Protein AF-A0A9D7XHZ6-F1 (afdb_monomer_lite)

Radius of gyration: 28.16 Å; chains: 1; bounding box: 73×34×78 Å

Secondary structure (DSSP, 8-state):
-TTTSEEEEEEEEETTTS--TT----EEEEEE-TTS-EEEEEE--HHHHHHHHHGGGGGGTTSS-----TT---HHHHHHHHHHTTTT-TTHHHHHHHHHHHTT--EEEEE-TTS-EEEEETT--HHHHHHHH-HHHHHTEEEEEETTEEE-TTPPP-TT-BEEEEE-TT----GGGGGT---HHHHHHHHHHHHHHHHHHHHHHHHHHHHHHHHHTT--TTSHHHHHHHHHHHHHTT-SSHHHHHHHHHH---------

Foldseek 3Di:
DCVVFPWDPPQWDACQVPPDPQRQGWTWTWTQDPVRDIDIDTGDDPVSVCCVVVTPLVVPVVVPPDPDDDDPPQVVVVVVVVLVVVVPDPVVPVVSVLVVVVRPFDWAWEAEPVGDIDIDGFQAFLLLVLVSVHLQSSQFFDWKDWPNHTDHRLDGDHHYIHMDTDGDNPGGDDPVVCVRGDRPSSNVSNVVRVVVVLLVQQLVQLVVVVVVVCVVVVHDCPDPVVVVVVVVVCVVVVHPDSSSNSSVSSPDDDPDDPDD

Sequence (260 aa):
MHGLFKPVPGKFKDYISLPKENGYQSIHTTVLMGSGDLFEVQIRTEEMHVHAEAGIASHWTYKDGRIANRSEINQATFLRRMVELHQDAQDSRDLVANLRGELTFNRIQVFTPKGDLRSLVENSTPVDFAYAIHTQVGHRCVGAKVNGRIVPLKHTLLNGDRVEILTRPDHKPSRDWLGFVKSAGAKSRIQAFIREEERAHAITQGKERLEREARTMGVRLDDAESHVKLEARLVELKLANWEAAYAALGFRPHHGPQAH

InterPro domains:
  IPR004095 TGS [PF02824] (108-167)
  IPR004095 TGS [PS51880] (106-167)
  IPR007685 RelA/SpoT [PF04607] (2-65)
  IPR007685 RelA/SpoT [SM00954] (1-66)
  IPR007685 RelA/SpoT [cd05399] (1-54)
  IPR012675 Beta-grasp domain superfamily [G3DSA:3.10.20.30] (102-176)
  IPR012676 TGS-like [SSF81271] (103-167)
  IPR033655 RelA/SpoT, TGS domain [cd01668] (110-167)
  IPR043519 Nucleotidyltransferase superfamily [G3DSA:3.30.460.10] (1-46)
  IPR043519 Nucleotidyltransferase superfamily [SSF81301] (1-84)
  IPR045600 RelA/SpoT, AH and RIS domain [PF19296] (193-251)

pLDDT: mean 76.67, std 19.46, range [30.88, 97.5]

Organism: NCBI:txid2954439

Structure (mmCIF, N/CA/C/O backbone):
data_AF-A0A9D7XHZ6-F1
#
_entry.id   AF-A0A9D7XHZ6-F1
#
loop_
_atom_site.group_PDB
_atom_site.id
_atom_site.type_symbol
_atom_site.label_atom_id
_atom_site.label_alt_id
_atom_site.label_comp_id
_atom_site.label_asym_id
_atom_site.label_entity_id
_atom_site.label_seq_id
_atom_site.pdbx_PDB_ins_code
_atom_site.Cartn_x
_atom_site.Cartn_y
_atom_site.Cartn_z
_atom_site.occupancy
_atom_site.B_iso_or_equiv
_atom_site.auth_seq_id
_atom_site.auth_comp_id
_atom_site.auth_asym_id
_atom_site.auth_atom_id
_atom_site.pdbx_PDB_model_num
ATOM 1 N N . MET A 1 1 ? 36.708 4.538 -28.088 1.00 78.81 1 MET A N 1
ATOM 2 C CA . MET A 1 1 ? 35.266 4.796 -28.299 1.00 78.81 1 MET A CA 1
ATOM 3 C C . MET A 1 1 ? 35.035 6.108 -29.056 1.00 78.81 1 MET A C 1
ATOM 5 O O . MET A 1 1 ? 34.622 6.027 -30.201 1.00 78.81 1 MET A O 1
ATOM 9 N N . HIS A 1 2 ? 35.396 7.287 -28.529 1.00 85.00 2 HIS A N 1
ATOM 10 C CA . HIS A 1 2 ? 35.265 8.564 -29.276 1.00 85.00 2 HIS A CA 1
ATOM 11 C C . HIS A 1 2 ? 36.160 8.701 -30.519 1.00 85.00 2 HIS A C 1
ATOM 13 O O . HIS A 1 2 ? 35.913 9.561 -31.351 1.00 85.00 2 HIS A O 1
ATOM 19 N N . GLY A 1 3 ? 37.168 7.836 -30.675 1.00 83.25 3 GLY A N 1
ATOM 20 C CA . GLY A 1 3 ? 37.905 7.688 -31.938 1.00 83.25 3 GLY A CA 1
ATOM 21 C C . GLY A 1 3 ? 37.189 6.837 -33.000 1.00 83.25 3 GLY A C 1
ATOM 22 O O . GLY A 1 3 ? 37.598 6.857 -34.150 1.00 83.25 3 GLY A O 1
ATOM 23 N N . LEU A 1 4 ? 36.141 6.088 -32.626 1.00 82.31 4 LEU A N 1
ATOM 24 C CA . LEU A 1 4 ? 35.350 5.234 -33.528 1.00 82.31 4 LEU A CA 1
ATOM 25 C C . LEU A 1 4 ? 33.986 5.853 -33.868 1.00 82.31 4 LEU A C 1
ATOM 27 O O . LEU A 1 4 ? 33.482 5.657 -34.967 1.00 82.31 4 LEU A O 1
ATOM 31 N N . PHE A 1 5 ? 33.394 6.604 -32.935 1.00 84.25 5 PHE A N 1
ATOM 32 C CA . PHE A 1 5 ? 32.084 7.235 -33.098 1.00 84.25 5 PHE A CA 1
ATOM 33 C C . PHE A 1 5 ? 32.125 8.694 -32.654 1.00 84.25 5 PHE A C 1
ATOM 35 O O . PHE A 1 5 ? 32.758 9.022 -31.647 1.00 84.25 5 PHE A O 1
ATOM 42 N N . LYS A 1 6 ? 31.420 9.569 -33.383 1.00 85.06 6 LYS A N 1
ATOM 43 C CA . LYS A 1 6 ? 31.394 11.007 -33.096 1.00 85.06 6 LYS A CA 1
ATOM 44 C C . LYS A 1 6 ? 30.567 11.268 -31.825 1.00 85.06 6 LYS A C 1
ATOM 46 O O . LYS A 1 6 ? 29.373 10.958 -31.823 1.00 85.06 6 LYS A O 1
ATOM 51 N N . PRO A 1 7 ? 31.153 11.830 -30.752 1.00 87.94 7 PRO A N 1
ATOM 52 C CA . PRO A 1 7 ? 30.402 12.155 -29.547 1.00 87.94 7 PRO A CA 1
ATOM 53 C C . PRO A 1 7 ? 29.445 13.321 -29.783 1.00 87.94 7 PRO A C 1
ATOM 55 O O . PRO A 1 7 ? 29.747 14.254 -30.530 1.00 87.94 7 PRO A O 1
ATOM 58 N N . VAL A 1 8 ? 28.297 13.280 -29.109 1.00 87.44 8 VAL A N 1
ATOM 59 C CA . VAL A 1 8 ? 27.339 14.388 -29.101 1.00 87.44 8 VAL A CA 1
ATOM 60 C C . VAL A 1 8 ? 27.771 15.421 -28.048 1.00 87.44 8 VAL A C 1
ATOM 62 O O . VAL A 1 8 ? 27.874 15.070 -26.866 1.00 87.44 8 VAL A O 1
ATOM 65 N N . PRO A 1 9 ? 28.014 16.692 -28.428 1.00 83.56 9 PRO A N 1
ATOM 66 C CA . PRO A 1 9 ? 28.390 17.740 -27.480 1.00 83.56 9 PRO A CA 1
ATOM 67 C C . PRO A 1 9 ? 27.371 17.888 -26.340 1.00 83.56 9 PRO A C 1
ATOM 69 O O . PRO A 1 9 ? 26.163 17.823 -26.559 1.00 83.56 9 PRO A O 1
ATOM 72 N N . GLY A 1 10 ? 27.852 18.067 -25.107 1.00 81.62 10 GLY A N 1
ATOM 73 C CA . GLY A 1 10 ? 27.001 18.238 -23.919 1.00 81.62 10 GLY A CA 1
ATOM 74 C C . GLY A 1 10 ? 26.311 16.963 -23.406 1.00 81.62 10 GLY A C 1
ATOM 75 O O . GLY A 1 10 ? 25.590 17.017 -22.411 1.00 81.62 10 GLY A O 1
ATOM 76 N N . LYS A 1 11 ? 26.534 15.805 -24.043 1.00 86.31 11 LYS A N 1
ATOM 77 C CA . LYS A 1 11 ? 25.997 14.496 -23.622 1.00 86.31 11 LYS A CA 1
ATOM 78 C C . LYS A 1 11 ? 27.069 13.563 -23.049 1.00 86.31 11 LYS A C 1
ATOM 80 O O . LYS A 1 11 ? 26.901 12.347 -23.047 1.00 86.31 11 LYS A O 1
ATOM 85 N N . PHE A 1 12 ? 28.171 14.132 -22.569 1.00 91.19 12 PHE A N 1
ATOM 86 C CA . PHE A 1 12 ? 29.188 13.430 -21.793 1.00 91.19 12 PHE A CA 1
ATOM 87 C C . PHE A 1 12 ? 28.986 13.745 -20.311 1.00 91.19 12 PHE A C 1
ATOM 89 O O . PHE A 1 12 ? 28.887 14.916 -19.944 1.00 91.19 12 PHE A O 1
ATOM 96 N N . LYS A 1 13 ? 28.905 12.715 -19.469 1.00 90.75 13 LYS A N 1
ATOM 97 C CA . LYS A 1 13 ? 28.781 12.865 -18.018 1.00 90.75 13 LYS A CA 1
ATOM 98 C C . LYS A 1 13 ? 29.758 11.931 -17.331 1.00 90.75 13 LYS A C 1
ATOM 100 O O . LYS A 1 13 ? 29.708 10.719 -17.528 1.00 90.75 13 LYS A O 1
ATOM 105 N N . ASP A 1 14 ? 30.617 12.510 -16.510 1.00 90.75 14 ASP A N 1
ATOM 106 C CA . ASP A 1 14 ? 31.565 11.768 -15.697 1.00 90.75 14 ASP A CA 1
ATOM 107 C C . ASP A 1 14 ? 31.033 11.637 -14.267 1.00 90.75 14 ASP A C 1
ATOM 109 O O . ASP A 1 14 ? 31.258 12.505 -13.422 1.00 90.75 14 ASP A O 1
ATOM 113 N N . TYR A 1 15 ? 30.313 10.545 -14.000 1.00 85.69 15 TYR A N 1
ATOM 114 C CA . TYR A 1 15 ? 29.883 10.219 -12.641 1.00 85.69 15 TYR A CA 1
ATOM 115 C C . TYR A 1 15 ? 30.957 9.477 -11.835 1.00 85.69 15 TYR A C 1
ATOM 117 O O . TYR A 1 15 ? 30.695 9.102 -10.698 1.00 85.69 15 TYR A O 1
ATOM 125 N N . ILE A 1 16 ? 32.152 9.234 -12.387 1.00 82.69 16 ILE A N 1
ATOM 126 C CA . ILE A 1 16 ? 33.280 8.715 -11.602 1.00 82.69 16 ILE A CA 1
ATOM 127 C C . ILE A 1 16 ? 33.881 9.865 -10.792 1.00 82.69 16 ILE A C 1
ATOM 129 O O . ILE A 1 16 ? 34.031 9.731 -9.578 1.00 82.69 16 ILE A O 1
ATOM 133 N N . SER A 1 17 ? 34.147 10.999 -11.449 1.00 79.56 17 SER A N 1
ATOM 134 C CA . SER A 1 17 ? 34.684 12.210 -10.813 1.00 79.56 17 SER A CA 1
ATOM 135 C C . SER A 1 17 ? 33.637 12.971 -9.992 1.00 79.56 17 SER A C 1
ATOM 137 O O . SER A 1 17 ? 33.969 13.57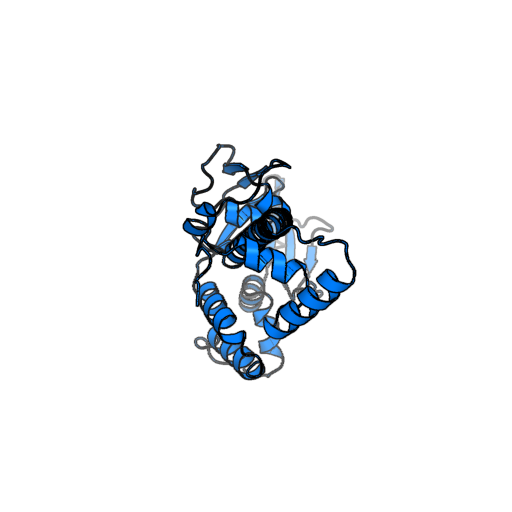9 -8.978 1.00 79.56 17 SER A O 1
ATOM 139 N N . LEU A 1 18 ? 32.367 12.931 -10.415 1.00 80.25 18 LEU A N 1
ATOM 140 C CA . LEU A 1 18 ? 31.240 13.566 -9.723 1.00 80.25 18 LEU A CA 1
ATOM 141 C C . LEU A 1 18 ? 30.106 12.550 -9.493 1.00 80.25 18 LEU A C 1
ATOM 143 O O . LEU A 1 18 ? 29.130 12.535 -10.253 1.00 80.25 18 LEU A O 1
ATOM 147 N N . PRO A 1 19 ? 30.220 11.682 -8.469 1.00 77.38 19 PRO A N 1
ATOM 148 C CA . PRO A 1 19 ? 29.206 10.675 -8.170 1.00 77.38 19 PRO A CA 1
ATOM 149 C C . PRO A 1 19 ? 27.843 11.295 -7.854 1.00 77.38 19 PRO A C 1
ATOM 151 O O . PRO A 1 19 ? 27.746 12.413 -7.344 1.00 77.38 19 PRO A O 1
ATOM 154 N N . LYS A 1 20 ? 26.767 10.552 -8.124 1.00 73.25 20 LYS A N 1
ATOM 155 C CA . LYS A 1 20 ? 25.416 10.956 -7.694 1.00 73.25 20 LYS A CA 1
ATOM 156 C C . LYS A 1 20 ? 25.254 10.786 -6.180 1.00 73.25 20 LYS A C 1
ATOM 158 O O . LYS A 1 20 ? 25.979 10.014 -5.561 1.00 73.25 20 LYS A O 1
ATOM 163 N N . GLU A 1 21 ? 24.237 11.426 -5.599 1.00 58.44 21 GLU A N 1
ATOM 164 C CA . GLU A 1 21 ? 23.938 11.360 -4.154 1.00 58.44 21 GLU A CA 1
ATOM 165 C C . GLU A 1 21 ? 23.779 9.929 -3.613 1.00 58.44 21 GLU A C 1
ATOM 167 O O . GLU A 1 21 ? 24.080 9.659 -2.456 1.00 58.44 21 GLU A O 1
ATOM 172 N N . ASN A 1 22 ? 23.351 8.987 -4.456 1.00 56.31 22 ASN A N 1
ATOM 173 C CA . ASN A 1 22 ? 23.211 7.573 -4.109 1.00 56.31 22 ASN A CA 1
ATOM 174 C C . ASN A 1 22 ? 24.504 6.747 -4.279 1.00 56.31 22 ASN A C 1
ATOM 176 O O . ASN A 1 22 ? 24.434 5.522 -4.246 1.00 56.31 22 ASN A O 1
ATOM 180 N N . GLY A 1 23 ? 25.652 7.389 -4.520 1.00 66.88 23 GLY A N 1
ATOM 181 C CA . GLY A 1 23 ? 26.945 6.731 -4.732 1.00 66.88 23 GLY A CA 1
ATOM 182 C C . GLY A 1 23 ? 27.159 6.165 -6.139 1.00 66.88 23 GLY A C 1
ATOM 183 O O . GLY A 1 23 ? 28.184 5.547 -6.400 1.00 66.88 23 GLY A O 1
ATOM 184 N N . TYR A 1 24 ? 26.226 6.372 -7.075 1.00 77.56 24 TYR A N 1
ATOM 185 C CA . TYR A 1 24 ? 26.351 5.840 -8.434 1.00 77.56 24 TYR A CA 1
ATOM 186 C C . TYR A 1 24 ? 27.550 6.434 -9.187 1.00 77.56 24 TYR A C 1
ATOM 188 O O . TYR A 1 24 ? 27.647 7.658 -9.328 1.00 77.56 24 TYR A O 1
ATOM 196 N N . GLN A 1 25 ? 28.383 5.550 -9.753 1.00 84.81 25 GLN A N 1
ATOM 197 C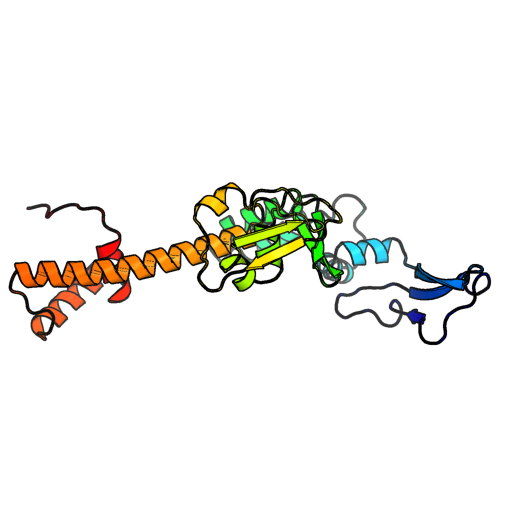 CA . GLN A 1 25 ? 29.569 5.890 -10.542 1.00 84.81 25 GLN A CA 1
ATOM 198 C C . GLN A 1 25 ? 29.567 5.185 -11.906 1.00 84.81 25 GLN A C 1
ATOM 200 O O . GLN A 1 25 ? 29.409 3.968 -11.998 1.00 84.81 25 GLN A O 1
ATOM 205 N N . SER A 1 26 ? 29.732 5.960 -12.980 1.00 92.12 26 SER A N 1
ATOM 206 C CA . SER A 1 26 ? 29.915 5.492 -14.363 1.00 92.12 26 SER A CA 1
ATOM 207 C C . SER A 1 26 ? 30.229 6.682 -15.279 1.00 92.12 26 SER A C 1
ATOM 209 O O . SER A 1 26 ? 29.777 7.797 -15.026 1.00 92.12 26 SER A O 1
ATOM 211 N N . ILE A 1 27 ? 30.951 6.465 -16.376 1.00 94.69 27 ILE A N 1
ATOM 212 C CA . ILE A 1 27 ? 31.032 7.437 -17.472 1.00 94.69 27 ILE A CA 1
ATOM 213 C C . ILE A 1 27 ? 29.893 7.179 -18.446 1.00 94.69 27 ILE A C 1
ATOM 215 O O . ILE A 1 27 ? 29.762 6.078 -18.975 1.00 94.69 27 ILE A O 1
ATOM 219 N N . HIS A 1 28 ? 29.086 8.203 -18.703 1.00 93.25 28 HIS A N 1
ATOM 220 C CA . HIS A 1 28 ? 28.008 8.168 -19.686 1.00 93.25 28 HIS A CA 1
ATOM 221 C C . HIS A 1 28 ? 28.386 9.027 -20.878 1.00 93.25 28 HIS A C 1
ATOM 223 O O . HIS A 1 28 ? 28.815 10.173 -20.726 1.00 93.25 28 HIS A O 1
ATOM 229 N N . THR A 1 29 ? 28.200 8.503 -22.081 1.00 91.19 29 THR A N 1
ATOM 230 C CA . THR A 1 29 ? 28.430 9.279 -23.294 1.00 91.19 29 THR A CA 1
ATOM 231 C C . THR A 1 29 ? 27.516 8.840 -24.423 1.00 91.19 29 THR A C 1
ATOM 233 O O . THR A 1 29 ? 27.401 7.658 -24.735 1.00 91.19 29 THR A O 1
ATOM 236 N N . THR A 1 30 ? 26.863 9.813 -25.052 1.00 90.25 30 THR A N 1
ATOM 237 C CA . THR A 1 30 ? 26.069 9.579 -26.259 1.00 90.25 30 THR A CA 1
ATOM 238 C C . THR A 1 30 ? 26.919 9.803 -27.503 1.00 90.25 30 THR A C 1
ATOM 240 O O . THR A 1 30 ? 27.595 10.830 -27.625 1.00 90.25 30 THR A O 1
ATOM 243 N N . VAL A 1 31 ? 26.853 8.865 -28.443 1.00 89.44 31 VAL A N 1
ATOM 244 C CA . VAL A 1 31 ? 27.537 8.939 -29.735 1.00 89.44 31 VAL A CA 1
ATOM 245 C C . VAL A 1 31 ? 26.564 8.789 -30.894 1.00 89.44 31 VAL A C 1
ATOM 247 O O . VAL A 1 31 ? 25.520 8.152 -30.763 1.00 89.44 31 VAL A O 1
ATOM 250 N N . LEU A 1 32 ? 26.921 9.390 -32.027 1.00 84.00 32 LEU A N 1
ATOM 251 C CA . LEU A 1 32 ? 26.217 9.227 -33.292 1.00 84.00 32 LEU A CA 1
ATOM 252 C C . LEU A 1 32 ? 26.786 8.012 -34.032 1.00 84.00 32 LEU A C 1
ATOM 254 O O . LEU A 1 32 ? 27.989 7.952 -34.309 1.00 84.00 32 LEU A O 1
ATOM 258 N N . MET A 1 33 ? 25.923 7.050 -34.341 1.00 78.06 33 MET A N 1
ATOM 259 C CA . MET A 1 33 ? 26.273 5.875 -35.131 1.00 78.06 33 MET A CA 1
ATOM 260 C C . MET A 1 33 ? 26.307 6.230 -36.626 1.00 78.06 33 MET A C 1
ATOM 262 O O . MET A 1 33 ? 25.687 7.200 -37.056 1.00 78.06 33 MET A O 1
ATOM 266 N N . GLY A 1 34 ? 27.011 5.440 -37.443 1.00 76.19 34 GLY A N 1
ATOM 267 C CA . GLY A 1 34 ? 27.091 5.667 -38.896 1.00 76.19 34 GLY A CA 1
ATOM 268 C C . GLY A 1 34 ? 25.733 5.652 -39.619 1.00 76.19 34 GLY A C 1
ATOM 269 O O . GLY A 1 34 ? 25.622 6.232 -40.692 1.00 76.19 34 GLY A O 1
ATOM 270 N N . SER A 1 35 ? 24.702 5.045 -39.016 1.00 77.00 35 SER A N 1
ATOM 271 C CA . SER A 1 35 ? 23.309 5.048 -39.491 1.00 77.00 35 SER A CA 1
ATOM 272 C C . SER A 1 35 ? 22.550 6.353 -39.212 1.00 77.00 35 SER A C 1
ATOM 274 O O . SER A 1 35 ? 21.447 6.527 -39.718 1.00 77.00 35 SER A O 1
ATOM 276 N N . GLY A 1 36 ? 23.115 7.269 -38.417 1.00 75.31 36 GLY A N 1
ATOM 277 C CA . GLY A 1 36 ? 22.442 8.484 -37.946 1.00 75.31 36 GLY A CA 1
ATOM 278 C C . GLY A 1 36 ? 21.706 8.324 -36.610 1.00 75.31 36 GLY A C 1
ATOM 279 O O . GLY A 1 36 ? 21.237 9.319 -36.059 1.00 75.31 36 GLY A O 1
ATOM 280 N N . ASP A 1 37 ? 21.650 7.113 -36.051 1.00 79.75 37 ASP A N 1
ATOM 281 C CA . ASP A 1 37 ? 21.024 6.858 -34.751 1.00 79.75 37 ASP A CA 1
ATOM 282 C C . ASP A 1 37 ? 21.922 7.281 -33.580 1.00 79.75 37 ASP A C 1
ATOM 284 O O . ASP A 1 37 ? 23.155 7.243 -33.652 1.00 79.75 37 ASP A O 1
ATOM 288 N N . LEU A 1 38 ? 21.294 7.658 -32.465 1.00 82.44 38 LEU A N 1
ATOM 289 C CA . LEU A 1 38 ? 21.979 7.994 -31.219 1.00 82.44 38 LEU A CA 1
ATOM 290 C C . LEU A 1 38 ? 22.085 6.765 -30.316 1.00 82.44 38 LEU A C 1
ATOM 292 O O . LEU A 1 38 ? 21.082 6.123 -30.012 1.00 82.44 38 LEU A O 1
ATOM 296 N N . PHE A 1 39 ? 23.294 6.483 -29.834 1.00 85.19 39 PHE A N 1
ATOM 297 C CA . PHE A 1 39 ? 23.568 5.373 -28.924 1.00 85.19 39 PHE A CA 1
ATOM 298 C C . PHE A 1 39 ? 24.236 5.879 -27.647 1.00 85.19 39 PHE A C 1
ATOM 300 O O . PHE A 1 39 ? 25.231 6.606 -27.698 1.00 85.19 39 PHE A O 1
ATOM 307 N N . GLU A 1 40 ? 23.685 5.515 -26.491 1.00 88.62 40 GLU A N 1
ATOM 308 C CA . GLU A 1 40 ? 24.273 5.839 -25.192 1.00 88.62 40 GLU A CA 1
ATOM 309 C C . GLU A 1 40 ? 25.159 4.689 -24.714 1.00 88.62 40 GLU A C 1
ATOM 311 O O . GLU A 1 40 ? 24.719 3.548 -24.598 1.00 88.62 40 GLU A O 1
ATOM 316 N N . VAL A 1 41 ? 26.414 5.011 -24.411 1.00 86.50 41 VAL A N 1
ATOM 317 C CA . VAL A 1 41 ? 27.390 4.076 -23.858 1.00 86.50 41 VAL A CA 1
ATOM 318 C C . VAL A 1 41 ? 27.647 4.432 -22.405 1.00 86.50 41 VAL A C 1
ATOM 320 O O . VAL A 1 41 ? 27.942 5.585 -22.078 1.00 86.50 41 VAL A O 1
ATOM 323 N N . GLN A 1 42 ? 27.586 3.418 -21.547 1.00 92.25 42 GLN A N 1
ATOM 324 C CA . GLN A 1 42 ? 27.927 3.522 -20.135 1.00 92.25 42 GLN A CA 1
ATOM 325 C C . GLN A 1 42 ? 29.161 2.669 -19.858 1.00 92.25 42 GLN A C 1
ATOM 327 O O . GLN A 1 42 ? 29.176 1.472 -20.140 1.00 92.25 42 GLN A O 1
ATOM 332 N N . ILE A 1 43 ? 30.207 3.295 -19.327 1.00 90.62 43 ILE A N 1
ATOM 333 C CA . ILE A 1 43 ? 31.484 2.655 -19.011 1.00 90.62 43 ILE A CA 1
ATOM 334 C C . ILE A 1 43 ? 31.656 2.696 -17.499 1.00 90.62 43 ILE A C 1
ATOM 336 O O . ILE A 1 43 ? 31.472 3.737 -16.866 1.00 90.62 43 ILE A O 1
ATOM 340 N N . ARG A 1 44 ? 31.967 1.552 -16.903 1.00 89.38 44 ARG A N 1
ATOM 341 C CA . ARG A 1 44 ? 32.175 1.405 -15.462 1.00 89.38 44 ARG A CA 1
ATOM 342 C C . ARG A 1 44 ? 33.009 0.161 -15.193 1.00 89.38 44 ARG A C 1
ATOM 344 O O . ARG A 1 44 ? 33.050 -0.736 -16.032 1.00 89.38 44 ARG A O 1
ATOM 351 N N . THR A 1 45 ? 33.682 0.131 -14.049 1.00 86.50 45 THR A N 1
ATOM 352 C CA . THR A 1 45 ? 34.352 -1.084 -13.577 1.00 86.50 45 THR A CA 1
ATOM 353 C C . THR A 1 45 ? 33.318 -2.091 -13.079 1.00 86.50 45 THR A C 1
ATOM 355 O O . THR A 1 45 ? 32.171 -1.734 -12.798 1.00 86.50 45 THR A O 1
ATOM 358 N N . GLU A 1 46 ? 33.734 -3.345 -12.926 1.00 76.19 46 GLU A N 1
ATOM 359 C CA . GLU A 1 46 ? 32.898 -4.385 -12.321 1.00 76.19 46 GLU A CA 1
ATOM 360 C C . GLU A 1 46 ? 32.457 -3.995 -10.899 1.00 76.19 46 GLU A C 1
ATOM 362 O O . GLU A 1 46 ? 31.302 -4.153 -10.524 1.00 76.19 46 GLU A O 1
ATOM 367 N N . GLU A 1 47 ? 33.350 -3.378 -10.124 1.00 71.00 47 GLU A N 1
ATOM 368 C CA . GLU A 1 47 ? 33.046 -2.876 -8.780 1.00 71.00 47 GLU A CA 1
ATOM 369 C C . GLU A 1 47 ? 31.967 -1.780 -8.797 1.00 71.00 47 GLU A C 1
ATOM 371 O O . GLU A 1 47 ? 31.005 -1.834 -8.032 1.00 71.00 47 GLU A O 1
ATOM 376 N N . MET A 1 48 ? 32.081 -0.812 -9.712 1.00 79.12 48 MET A N 1
ATOM 377 C CA . MET A 1 48 ? 31.070 0.233 -9.902 1.00 79.12 48 MET A CA 1
ATOM 378 C C . MET A 1 48 ? 29.733 -0.348 -10.370 1.00 79.12 48 MET A C 1
ATOM 380 O O . MET A 1 48 ? 28.673 0.171 -10.020 1.00 79.12 48 MET A O 1
ATOM 384 N N . HIS A 1 49 ? 29.765 -1.418 -11.168 1.00 73.31 49 HIS A N 1
ATOM 385 C CA . HIS A 1 49 ? 28.568 -2.135 -11.585 1.00 73.31 49 HIS A CA 1
ATOM 386 C C . HIS A 1 49 ? 27.870 -2.778 -10.385 1.00 73.31 49 HIS A C 1
ATOM 388 O O . HIS A 1 49 ? 26.695 -2.489 -10.163 1.00 73.31 49 HIS A O 1
ATOM 394 N N . VAL A 1 50 ? 28.609 -3.517 -9.555 1.00 62.00 50 VAL A N 1
ATOM 395 C CA . VAL A 1 50 ? 28.092 -4.115 -8.315 1.00 62.00 50 VAL A CA 1
ATOM 396 C C . VAL A 1 50 ? 27.534 -3.044 -7.379 1.00 62.00 50 VAL A C 1
ATOM 398 O O . VAL A 1 50 ? 26.438 -3.204 -6.855 1.00 62.00 50 VAL A O 1
ATOM 401 N N . HIS A 1 51 ? 28.230 -1.919 -7.201 1.00 62.38 51 HIS A N 1
ATOM 402 C CA . HIS A 1 51 ? 27.751 -0.808 -6.374 1.00 62.38 51 HIS A CA 1
ATOM 403 C C . HIS A 1 51 ? 26.445 -0.205 -6.914 1.00 62.38 51 HIS A C 1
ATOM 405 O O . HIS A 1 51 ? 25.510 0.059 -6.157 1.00 62.38 51 HIS A O 1
ATOM 411 N N . ALA A 1 52 ? 26.369 -0.002 -8.231 1.00 65.06 52 ALA A N 1
ATOM 412 C CA . ALA A 1 52 ? 25.189 0.537 -8.892 1.00 65.06 52 ALA A CA 1
ATOM 413 C C . ALA A 1 52 ? 23.977 -0.406 -8.816 1.00 65.06 52 ALA A C 1
ATOM 415 O O . ALA A 1 52 ? 22.846 0.079 -8.796 1.00 65.06 52 ALA A O 1
ATOM 416 N N . GLU A 1 53 ? 24.200 -1.722 -8.776 1.00 57.97 53 GLU A N 1
ATOM 417 C CA . GLU A 1 53 ? 23.141 -2.727 -8.628 1.00 57.97 53 GLU A CA 1
ATOM 418 C C . GLU A 1 53 ? 22.747 -2.978 -7.165 1.00 57.97 53 GLU A C 1
ATOM 420 O O . GLU A 1 53 ? 21.569 -3.183 -6.873 1.00 57.97 53 GLU A O 1
ATOM 425 N N . ALA A 1 54 ? 23.708 -2.920 -6.237 1.00 50.75 54 ALA A N 1
ATOM 426 C CA . ALA A 1 54 ? 23.508 -3.221 -4.819 1.00 50.75 54 ALA A CA 1
ATOM 427 C C . ALA A 1 54 ? 22.945 -2.046 -3.993 1.00 50.75 54 ALA A C 1
ATOM 429 O O . ALA A 1 54 ? 22.410 -2.265 -2.902 1.00 50.75 54 ALA A O 1
ATOM 430 N N . GLY A 1 55 ? 23.042 -0.803 -4.478 1.00 56.03 55 GLY A N 1
ATOM 431 C CA . GLY A 1 55 ? 22.523 0.379 -3.777 1.00 56.03 55 GLY A CA 1
ATOM 432 C C . GLY A 1 55 ? 23.154 0.598 -2.389 1.00 56.03 55 GLY A C 1
ATOM 433 O O . GLY A 1 55 ? 24.323 0.306 -2.183 1.00 56.03 55 GLY A O 1
ATOM 434 N N . ILE A 1 56 ? 22.371 1.093 -1.417 1.00 39.94 56 ILE A N 1
ATOM 435 C CA . ILE A 1 56 ? 22.789 1.559 -0.065 1.00 39.94 56 ILE A CA 1
ATOM 436 C C . ILE A 1 56 ? 23.684 0.561 0.717 1.00 39.94 56 ILE A C 1
ATOM 438 O O . ILE A 1 56 ? 24.421 0.965 1.619 1.00 39.94 56 ILE A O 1
ATOM 442 N N . ALA A 1 57 ? 23.673 -0.731 0.368 1.00 40.81 57 ALA A N 1
ATOM 443 C CA . ALA A 1 57 ? 24.480 -1.775 1.006 1.00 40.81 57 ALA A CA 1
ATOM 444 C C . ALA A 1 57 ? 26.003 -1.617 0.808 1.00 40.81 57 ALA A C 1
ATOM 446 O O . ALA A 1 57 ? 26.784 -2.091 1.632 1.00 40.81 57 ALA A O 1
ATOM 447 N N . SER A 1 58 ? 26.443 -0.933 -0.247 1.00 41.06 58 SER A N 1
ATOM 448 C CA . SER A 1 58 ? 27.862 -0.707 -0.557 1.00 41.06 58 SER A CA 1
ATOM 449 C C . SER A 1 58 ? 28.492 0.459 0.222 1.00 41.06 58 SER A C 1
ATOM 451 O O . SER A 1 58 ? 29.714 0.557 0.317 1.00 41.06 58 SER A O 1
ATOM 453 N N . HIS A 1 59 ? 27.677 1.333 0.825 1.00 39.03 59 HIS A N 1
ATOM 454 C CA . HIS A 1 59 ? 28.145 2.533 1.530 1.00 39.03 59 HIS A CA 1
ATOM 455 C C . HIS A 1 59 ? 28.903 2.221 2.839 1.00 39.03 59 HIS A C 1
ATOM 457 O O . HIS A 1 59 ? 29.606 3.076 3.373 1.00 39.03 59 HIS A O 1
ATOM 463 N N . TRP A 1 60 ? 28.800 0.991 3.354 1.00 40.34 60 TRP A N 1
ATOM 464 C CA . TRP A 1 60 ? 29.395 0.597 4.638 1.00 40.34 60 TRP A CA 1
ATOM 465 C C . TRP A 1 60 ? 30.693 -0.203 4.508 1.00 40.34 60 TRP A C 1
ATOM 467 O O . TRP A 1 60 ? 31.479 -0.238 5.450 1.00 40.34 60 TRP A O 1
ATOM 477 N N . THR A 1 61 ? 30.973 -0.794 3.344 1.00 42.44 61 THR A N 1
ATOM 478 C CA . THR A 1 61 ? 32.173 -1.625 3.144 1.00 42.44 61 THR A CA 1
ATOM 479 C C . THR A 1 61 ? 33.457 -0.792 3.074 1.00 42.44 61 THR A C 1
ATOM 481 O O . THR A 1 61 ? 34.533 -1.290 3.393 1.00 42.44 61 THR A O 1
ATOM 484 N N . TYR A 1 62 ? 33.356 0.493 2.715 1.00 35.62 62 TYR A N 1
ATOM 485 C CA . TYR A 1 62 ? 34.527 1.348 2.499 1.00 35.62 62 TYR A CA 1
ATOM 486 C C . TYR A 1 62 ? 35.090 1.991 3.781 1.00 35.62 62 TYR A C 1
ATOM 488 O O . TYR A 1 62 ? 36.238 2.427 3.786 1.00 35.62 62 TYR A O 1
ATOM 496 N N . LYS A 1 63 ? 34.330 2.031 4.888 1.00 39.41 63 LYS A N 1
ATOM 497 C CA . LYS A 1 63 ? 34.807 2.635 6.151 1.00 39.41 63 LYS A CA 1
ATOM 498 C C . LYS A 1 63 ? 35.715 1.729 6.993 1.00 39.41 63 LYS A C 1
ATOM 500 O O . LYS A 1 63 ? 36.429 2.260 7.833 1.00 39.41 63 LYS A O 1
ATOM 505 N N . ASP A 1 64 ? 35.756 0.420 6.729 1.00 35.62 64 ASP A N 1
ATOM 506 C CA . ASP A 1 64 ? 36.480 -0.545 7.579 1.00 35.62 64 ASP A CA 1
ATOM 507 C C . ASP A 1 64 ? 37.707 -1.210 6.920 1.00 35.62 64 ASP A C 1
ATOM 509 O O . ASP A 1 64 ? 38.290 -2.134 7.487 1.00 35.62 64 ASP A O 1
ATOM 513 N N . GLY A 1 65 ? 38.155 -0.740 5.748 1.00 36.00 65 GLY A N 1
ATOM 514 C CA . GLY A 1 65 ? 39.505 -1.019 5.222 1.00 36.00 65 GLY A CA 1
ATOM 515 C C . GLY A 1 65 ? 39.884 -2.495 5.009 1.00 36.00 65 GLY A C 1
ATOM 516 O O . GLY A 1 65 ? 41.065 -2.806 4.864 1.00 36.00 65 GLY A O 1
ATOM 517 N N . ARG A 1 66 ? 38.922 -3.425 4.993 1.00 36.53 66 ARG A N 1
ATOM 518 C CA . ARG A 1 66 ? 39.176 -4.859 4.803 1.00 36.53 66 ARG A CA 1
ATOM 519 C C . ARG A 1 66 ? 38.413 -5.373 3.593 1.00 36.53 66 ARG A C 1
ATOM 521 O O . ARG A 1 66 ? 37.195 -5.525 3.628 1.00 36.53 66 ARG A O 1
ATOM 528 N N . ILE A 1 67 ? 39.159 -5.685 2.535 1.00 37.44 67 ILE A N 1
ATOM 529 C CA . ILE A 1 67 ? 38.668 -6.448 1.386 1.00 37.44 67 ILE A CA 1
ATOM 530 C C . ILE A 1 67 ? 38.437 -7.881 1.878 1.00 37.44 67 ILE A C 1
ATOM 532 O O . ILE A 1 67 ? 39.363 -8.687 1.949 1.00 37.44 67 ILE A O 1
ATOM 536 N N . ALA A 1 68 ? 37.211 -8.185 2.302 1.00 37.38 68 ALA A N 1
ATOM 537 C CA . ALA A 1 68 ? 36.824 -9.548 2.636 1.00 37.38 68 ALA A CA 1
ATOM 538 C C . ALA A 1 68 ? 36.612 -10.350 1.342 1.00 37.38 68 ALA A C 1
ATOM 540 O O . ALA A 1 68 ? 35.913 -9.917 0.425 1.00 37.38 68 ALA A O 1
ATOM 541 N N . ASN A 1 69 ? 37.239 -11.525 1.270 1.00 34.19 69 ASN A N 1
ATOM 542 C CA . ASN A 1 69 ? 37.182 -12.430 0.127 1.00 34.19 69 ASN A CA 1
ATOM 543 C C . ASN A 1 69 ? 35.738 -12.846 -0.225 1.00 34.19 69 ASN A C 1
ATOM 545 O O . ASN A 1 69 ? 35.057 -13.516 0.547 1.00 34.19 69 ASN A O 1
ATOM 549 N N . ARG A 1 70 ? 35.324 -12.444 -1.431 1.00 40.06 70 ARG A N 1
ATOM 550 C CA . ARG A 1 70 ? 34.539 -13.107 -2.500 1.00 40.06 70 ARG A CA 1
ATOM 551 C C . ARG A 1 70 ? 33.391 -14.106 -2.227 1.00 40.06 70 ARG A C 1
ATOM 553 O O . ARG A 1 70 ? 32.798 -14.529 -3.210 1.00 40.06 70 ARG A O 1
ATOM 560 N N . SER A 1 71 ? 32.999 -14.474 -1.005 1.00 40.91 71 SER A N 1
ATOM 561 C CA . SER A 1 71 ? 31.822 -15.362 -0.826 1.00 40.91 71 SER A CA 1
ATOM 562 C C . SER A 1 71 ? 31.000 -15.195 0.455 1.00 40.91 71 SER A C 1
ATOM 564 O O . SER A 1 71 ? 29.987 -15.867 0.611 1.00 40.91 71 SER A O 1
ATOM 566 N N . GLU A 1 72 ? 31.360 -14.269 1.347 1.00 40.47 72 GLU A N 1
ATOM 567 C CA . GLU A 1 72 ? 30.654 -14.108 2.632 1.00 40.47 72 GLU A CA 1
ATOM 568 C C . GLU A 1 72 ? 30.272 -12.664 2.977 1.00 40.47 72 GLU A C 1
ATOM 570 O O . GLU A 1 72 ? 29.963 -12.349 4.126 1.00 40.47 72 GLU A O 1
ATOM 575 N N . ILE A 1 73 ? 30.179 -11.773 1.989 1.00 43.88 73 ILE A N 1
ATOM 576 C CA . ILE A 1 73 ? 29.449 -10.509 2.186 1.00 43.88 73 ILE A CA 1
ATOM 577 C C . ILE A 1 73 ? 27.974 -10.777 1.880 1.00 43.88 73 ILE A C 1
ATOM 579 O O . ILE A 1 73 ? 27.368 -10.249 0.953 1.00 43.88 73 ILE A O 1
ATOM 583 N N . ASN A 1 74 ? 27.414 -11.691 2.667 1.00 46.50 74 ASN A N 1
ATOM 584 C CA . ASN A 1 74 ? 25.998 -11.979 2.674 1.00 46.50 74 ASN A CA 1
ATOM 585 C C . ASN A 1 74 ? 25.289 -10.799 3.340 1.00 46.50 74 ASN A C 1
ATOM 587 O O . ASN A 1 74 ? 25.635 -10.390 4.448 1.00 46.50 74 ASN A O 1
ATOM 591 N N . GLN A 1 75 ? 24.229 -10.300 2.710 1.00 45.75 75 GLN A N 1
ATOM 592 C CA . GLN A 1 75 ? 23.276 -9.356 3.310 1.00 45.75 75 GLN A CA 1
ATO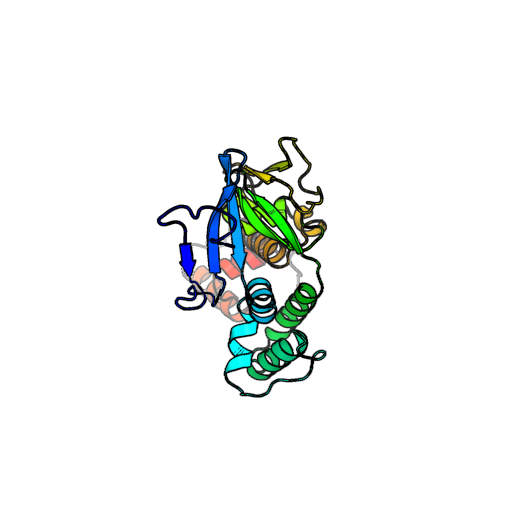M 593 C C . GLN A 1 75 ? 22.757 -9.846 4.687 1.00 45.75 75 GLN A C 1
ATOM 595 O O . GLN A 1 75 ? 22.345 -9.051 5.530 1.00 45.75 75 GLN A O 1
ATOM 600 N N . ALA A 1 76 ? 22.871 -11.151 4.967 1.00 42.44 76 ALA A N 1
ATOM 601 C CA . ALA A 1 76 ? 22.651 -11.765 6.273 1.00 42.44 76 ALA A CA 1
ATOM 602 C C . ALA A 1 76 ? 23.616 -11.284 7.377 1.00 42.44 76 ALA A C 1
ATOM 604 O O . ALA A 1 76 ? 23.193 -11.140 8.523 1.00 42.44 76 ALA A O 1
ATOM 605 N N . THR A 1 77 ? 24.886 -11.016 7.065 1.00 47.78 77 THR A N 1
ATOM 606 C CA . THR A 1 77 ? 25.893 -10.522 8.023 1.00 47.78 77 THR A CA 1
ATOM 607 C C . THR A 1 77 ? 25.620 -9.060 8.390 1.00 47.78 77 THR A C 1
ATOM 609 O O . THR A 1 77 ? 25.733 -8.674 9.552 1.00 47.78 77 THR A O 1
ATOM 612 N N . PHE A 1 78 ? 25.158 -8.273 7.412 1.00 45.25 78 PHE A N 1
ATOM 613 C CA . PHE A 1 78 ? 24.682 -6.900 7.595 1.00 45.25 78 PHE A CA 1
ATOM 614 C C . PHE A 1 78 ? 23.435 -6.838 8.492 1.00 45.25 78 PHE A C 1
ATOM 616 O O . PHE A 1 78 ? 23.405 -6.082 9.464 1.00 45.25 78 PHE A O 1
ATOM 623 N N . LEU A 1 79 ? 22.437 -7.692 8.234 1.00 48.34 79 LEU A N 1
ATOM 624 C CA . LEU A 1 79 ? 21.242 -7.765 9.078 1.00 48.34 79 LEU A CA 1
ATOM 625 C C . LEU A 1 79 ? 21.538 -8.305 10.482 1.00 48.34 79 LEU A C 1
ATOM 627 O O . LEU A 1 79 ? 20.974 -7.790 11.440 1.00 48.34 79 LEU A O 1
ATOM 631 N N . ARG A 1 80 ? 22.424 -9.300 10.640 1.00 47.97 80 ARG A N 1
ATOM 632 C CA . ARG A 1 80 ? 22.817 -9.803 11.972 1.00 47.97 80 ARG A CA 1
ATOM 633 C C . ARG A 1 80 ? 23.387 -8.689 12.851 1.00 47.97 80 ARG A C 1
ATOM 635 O O . ARG A 1 80 ? 22.940 -8.549 13.982 1.00 47.97 80 ARG A O 1
ATOM 642 N N . ARG A 1 81 ? 24.261 -7.840 12.301 1.00 46.38 81 ARG A N 1
ATOM 643 C CA . ARG A 1 81 ? 24.826 -6.694 13.033 1.00 46.38 81 ARG A CA 1
ATOM 644 C C . ARG A 1 81 ? 23.797 -5.615 13.374 1.00 46.38 81 ARG A C 1
ATOM 646 O O . ARG A 1 81 ? 23.832 -5.091 14.480 1.00 46.38 81 ARG A O 1
ATOM 653 N N . MET A 1 82 ? 22.866 -5.291 12.472 1.00 46.91 82 MET A N 1
ATOM 654 C CA . MET A 1 82 ? 21.787 -4.339 12.793 1.00 46.91 82 MET A CA 1
ATOM 655 C C . MET A 1 82 ? 20.844 -4.867 13.876 1.00 46.91 82 MET A C 1
ATOM 657 O O . MET A 1 82 ? 20.413 -4.109 14.735 1.00 46.91 82 MET A O 1
ATOM 661 N N . VAL A 1 83 ? 20.536 -6.164 13.849 1.00 50.62 83 VAL A N 1
ATOM 662 C CA . VAL A 1 83 ? 19.678 -6.803 14.855 1.00 50.62 83 VAL A CA 1
ATOM 663 C C . VAL A 1 83 ? 20.369 -6.864 16.213 1.00 50.62 83 VAL A C 1
ATOM 665 O O . VAL A 1 83 ? 19.721 -6.632 17.226 1.00 50.62 83 VAL A O 1
ATOM 668 N N . GLU A 1 84 ? 21.679 -7.113 16.247 1.00 52.38 84 GLU A N 1
ATOM 669 C CA . GLU A 1 84 ? 22.495 -7.033 17.467 1.00 52.38 84 GLU A CA 1
ATOM 670 C C . GLU A 1 84 ? 22.537 -5.613 18.057 1.00 52.38 84 GLU A C 1
ATOM 672 O O . GLU A 1 84 ? 22.501 -5.463 19.273 1.00 52.38 84 GLU A O 1
ATOM 677 N N . LEU A 1 85 ? 22.514 -4.573 17.216 1.00 52.03 85 LEU A N 1
ATOM 678 C CA . LEU A 1 85 ? 22.453 -3.161 17.625 1.00 52.03 85 LEU A CA 1
ATOM 679 C C . LEU A 1 85 ? 21.055 -2.685 18.076 1.00 52.03 85 LEU A C 1
ATOM 681 O O . LEU A 1 85 ? 20.926 -1.560 18.556 1.00 52.03 85 LEU A O 1
ATOM 685 N N . HIS A 1 86 ? 20.001 -3.491 17.906 1.00 45.84 86 HIS A N 1
ATOM 686 C CA . HIS A 1 86 ? 18.604 -3.137 18.222 1.00 45.84 86 HIS A CA 1
ATOM 687 C C . HIS A 1 86 ? 17.929 -4.117 19.199 1.00 45.84 86 HIS A C 1
ATOM 689 O O . HIS A 1 86 ? 16.701 -4.196 19.257 1.00 45.84 86 HIS A O 1
ATOM 695 N N . GLN A 1 87 ? 18.711 -4.849 19.998 1.00 46.19 87 GLN A N 1
ATOM 696 C CA . GLN A 1 87 ? 18.190 -5.826 20.966 1.00 46.19 87 GLN A CA 1
ATOM 697 C C . GLN A 1 87 ? 17.360 -5.231 22.125 1.00 46.19 87 GLN A C 1
ATOM 699 O O . GLN A 1 87 ? 16.797 -6.001 22.899 1.00 46.19 87 GLN A O 1
ATOM 704 N N . ASP A 1 88 ? 17.183 -3.909 22.205 1.00 48.66 88 ASP A N 1
ATOM 705 C CA . ASP A 1 88 ? 16.410 -3.259 23.276 1.00 48.66 88 ASP A CA 1
ATOM 706 C C . ASP A 1 88 ? 14.904 -3.083 22.989 1.00 48.66 88 ASP A C 1
ATOM 708 O O . ASP A 1 88 ? 14.168 -2.615 23.856 1.00 48.66 88 ASP A O 1
ATOM 712 N N . ALA A 1 89 ? 14.390 -3.488 21.819 1.00 46.91 89 ALA A N 1
ATOM 713 C CA . ALA A 1 89 ? 12.958 -3.377 21.507 1.00 46.91 89 ALA A CA 1
ATOM 714 C C . ALA A 1 89 ? 12.316 -4.742 21.206 1.00 46.91 89 ALA A C 1
ATOM 716 O O . ALA A 1 89 ? 12.703 -5.446 20.268 1.00 46.91 89 ALA A O 1
ATOM 717 N N . GLN A 1 90 ? 11.285 -5.109 21.977 1.00 47.47 90 GLN A N 1
ATOM 718 C CA . GLN A 1 90 ? 10.537 -6.367 21.821 1.00 47.47 90 GLN A CA 1
ATOM 719 C C . GLN A 1 90 ? 9.821 -6.516 20.456 1.00 47.47 90 GLN A C 1
ATOM 721 O O . GLN A 1 90 ? 9.522 -7.641 20.061 1.00 47.47 90 GLN A O 1
ATOM 726 N N . ASP A 1 91 ? 9.655 -5.432 19.688 1.00 52.34 91 ASP A N 1
ATOM 727 C CA . ASP A 1 91 ? 9.081 -5.414 18.325 1.00 52.34 91 ASP A CA 1
ATOM 728 C C . ASP A 1 91 ? 10.025 -5.942 17.217 1.00 52.34 91 ASP A C 1
ATOM 730 O O . ASP A 1 91 ? 9.657 -6.052 16.045 1.00 52.34 91 ASP A O 1
ATOM 734 N N . SER A 1 92 ? 11.268 -6.289 17.557 1.00 51.12 92 SER A N 1
ATOM 735 C CA . SER A 1 92 ? 12.316 -6.641 16.588 1.00 51.12 92 SER A CA 1
ATOM 736 C C . SER A 1 92 ? 12.142 -8.013 15.916 1.00 51.12 92 SER A C 1
ATOM 738 O O . SER A 1 92 ? 12.667 -8.230 14.823 1.00 51.12 92 SER A O 1
ATOM 740 N N . ARG A 1 93 ? 11.393 -8.957 16.504 1.00 49.44 93 ARG A N 1
ATOM 741 C CA . ARG A 1 93 ? 11.292 -10.333 15.967 1.00 49.44 93 ARG A CA 1
ATOM 742 C C . ARG A 1 93 ? 10.460 -10.431 14.683 1.00 49.44 93 ARG A C 1
ATOM 744 O O . ARG A 1 93 ? 10.890 -11.105 13.745 1.00 49.44 93 ARG A O 1
ATOM 751 N N . ASP A 1 94 ? 9.343 -9.710 14.602 1.00 51.56 94 ASP A N 1
ATOM 752 C CA . ASP A 1 94 ? 8.491 -9.679 13.403 1.00 51.56 94 ASP A CA 1
ATOM 753 C C . ASP A 1 94 ? 9.156 -8.906 12.256 1.00 51.56 94 ASP A C 1
ATOM 755 O O . ASP A 1 94 ? 9.071 -9.298 11.089 1.00 51.56 94 ASP A O 1
ATOM 759 N N . LEU A 1 95 ? 9.904 -7.847 12.580 1.00 49.31 95 LEU A N 1
ATOM 760 C CA . LEU A 1 95 ? 10.717 -7.106 11.613 1.00 49.31 95 LEU A CA 1
ATOM 761 C C . LEU A 1 95 ? 11.801 -7.986 10.981 1.00 49.31 95 LEU A C 1
ATOM 763 O O . LEU A 1 95 ? 11.968 -7.985 9.762 1.00 49.31 95 LEU A O 1
ATOM 767 N N . VAL A 1 96 ? 12.507 -8.787 11.782 1.00 49.56 96 VAL A N 1
ATOM 768 C CA . VAL A 1 96 ? 13.593 -9.655 11.299 1.00 49.56 96 VAL A CA 1
ATOM 769 C C . VAL A 1 96 ? 13.084 -10.802 10.430 1.00 49.56 96 VAL A C 1
ATOM 771 O O . VAL A 1 96 ? 13.736 -11.149 9.443 1.00 49.56 96 VAL A O 1
ATOM 774 N N . ALA A 1 97 ? 11.924 -11.378 10.751 1.00 50.78 97 ALA A N 1
ATOM 775 C CA . ALA A 1 97 ? 11.305 -12.410 9.922 1.00 50.78 97 ALA A CA 1
ATOM 776 C C . ALA A 1 97 ? 10.874 -11.857 8.551 1.00 50.78 97 ALA A C 1
ATOM 778 O O . ALA A 1 97 ? 11.146 -12.480 7.523 1.00 50.78 97 ALA A O 1
ATOM 779 N N . ASN A 1 98 ? 10.290 -10.654 8.528 1.00 50.00 98 ASN A N 1
ATOM 780 C CA . ASN A 1 98 ? 9.901 -9.975 7.291 1.00 50.00 98 ASN A CA 1
ATOM 781 C C . ASN A 1 98 ? 11.120 -9.598 6.428 1.00 50.00 98 ASN A C 1
ATOM 783 O O . ASN A 1 98 ? 11.117 -9.840 5.222 1.00 50.00 98 ASN A O 1
ATOM 787 N N . LEU A 1 99 ? 12.194 -9.090 7.044 1.00 46.72 99 LEU A N 1
ATOM 788 C CA . LEU A 1 99 ? 13.423 -8.696 6.344 1.00 46.72 99 LEU A CA 1
ATOM 789 C C . LEU A 1 99 ? 14.216 -9.889 5.794 1.00 46.72 99 LEU A C 1
ATOM 791 O O . LEU A 1 99 ? 14.766 -9.805 4.700 1.00 46.72 99 LEU A O 1
ATOM 795 N N . ARG A 1 100 ? 14.267 -11.021 6.513 1.00 43.50 100 ARG A N 1
ATOM 796 C CA . ARG A 1 100 ? 14.926 -12.244 6.012 1.00 43.50 100 ARG A CA 1
ATOM 797 C C . ARG A 1 100 ? 14.234 -12.822 4.780 1.00 43.50 100 ARG A C 1
ATOM 799 O O . ARG A 1 100 ? 14.921 -13.361 3.918 1.00 43.50 100 ARG A O 1
ATOM 806 N N . GLY A 1 101 ? 12.910 -12.689 4.683 1.00 46.78 101 GLY A N 1
ATOM 807 C CA . GLY A 1 101 ? 12.174 -13.052 3.474 1.00 46.78 101 GLY A CA 1
ATOM 808 C C . GLY A 1 101 ? 12.633 -12.227 2.272 1.00 46.78 101 GLY A C 1
ATOM 809 O O . GLY A 1 101 ? 12.977 -12.792 1.240 1.00 46.78 101 GLY A O 1
ATOM 810 N N . GLU A 1 102 ? 12.721 -10.902 2.422 1.00 46.12 102 GLU A N 1
ATOM 811 C CA . GLU A 1 102 ? 13.003 -9.972 1.317 1.00 46.12 102 GLU A CA 1
ATOM 812 C C . GLU A 1 102 ? 14.370 -10.157 0.628 1.00 46.12 102 GLU A C 1
ATOM 814 O O . GLU A 1 102 ? 14.506 -9.789 -0.539 1.00 46.12 102 GLU A O 1
ATOM 819 N N . LEU A 1 103 ? 15.362 -10.759 1.296 1.00 45.62 103 LEU A N 1
ATOM 820 C CA . LEU A 1 103 ? 16.730 -10.914 0.773 1.00 45.62 103 LEU A CA 1
ATOM 821 C C . LEU A 1 103 ? 16.929 -12.075 -0.218 1.00 45.62 103 LEU A C 1
ATOM 823 O O . LEU A 1 103 ? 17.994 -12.174 -0.818 1.00 45.62 103 LEU A O 1
ATOM 827 N N . THR A 1 104 ? 15.943 -12.961 -0.391 1.00 45.34 104 THR A N 1
ATOM 828 C CA . THR A 1 104 ? 16.106 -14.184 -1.213 1.00 45.34 104 THR A CA 1
ATOM 829 C C . THR A 1 104 ? 15.284 -14.152 -2.503 1.00 45.34 104 THR A C 1
ATOM 831 O O . THR A 1 104 ? 15.264 -15.123 -3.255 1.00 45.34 104 THR A O 1
ATOM 834 N N . PHE A 1 105 ? 14.572 -13.059 -2.776 1.00 54.53 105 PHE A N 1
ATOM 835 C CA . PHE A 1 105 ? 13.694 -13.005 -3.937 1.00 54.53 105 PHE A CA 1
ATOM 836 C C . PHE A 1 105 ? 14.407 -12.423 -5.151 1.00 54.53 105 PHE A C 1
ATOM 838 O O . PHE A 1 105 ? 14.951 -11.317 -5.098 1.00 54.53 105 PHE A O 1
ATOM 845 N N . ASN A 1 106 ? 14.306 -13.131 -6.278 1.00 67.88 106 ASN A N 1
ATOM 846 C CA . ASN A 1 106 ? 14.530 -12.516 -7.577 1.00 67.88 106 ASN A CA 1
ATOM 847 C C . ASN A 1 106 ? 13.653 -11.261 -7.679 1.00 67.88 106 ASN A C 1
ATOM 849 O O . ASN A 1 106 ? 12.535 -11.210 -7.153 1.00 67.88 106 ASN A O 1
ATOM 853 N N . ARG A 1 107 ? 14.166 -10.221 -8.331 1.00 80.50 107 ARG A N 1
ATOM 854 C CA . ARG A 1 107 ? 13.434 -8.970 -8.530 1.00 80.50 107 ARG A CA 1
ATOM 855 C C . ARG A 1 107 ? 13.029 -8.852 -9.988 1.00 80.50 107 ARG A C 1
ATOM 857 O O . ARG A 1 107 ? 13.822 -9.141 -10.877 1.00 80.50 107 ARG A O 1
ATOM 864 N N . ILE A 1 108 ? 11.812 -8.382 -10.222 1.00 83.19 108 ILE A N 1
ATOM 865 C CA . ILE A 1 108 ? 11.338 -8.000 -11.553 1.00 83.19 108 ILE A CA 1
ATOM 866 C C . ILE A 1 108 ? 11.382 -6.481 -11.683 1.00 83.19 108 ILE A C 1
ATOM 868 O O . ILE A 1 108 ? 11.198 -5.749 -10.705 1.00 83.19 108 ILE A O 1
ATOM 872 N N . GLN A 1 109 ? 11.625 -5.998 -12.892 1.00 81.88 109 GLN A N 1
ATOM 873 C CA . GLN A 1 109 ? 11.554 -4.589 -13.236 1.00 81.88 109 GLN A CA 1
ATOM 874 C C . GLN A 1 109 ? 10.322 -4.356 -14.104 1.00 81.88 109 GLN A C 1
ATOM 876 O O . GLN A 1 109 ? 10.140 -5.018 -15.120 1.00 81.88 109 GLN A O 1
ATOM 881 N N . VAL A 1 110 ? 9.469 -3.423 -13.703 1.00 86.88 110 VAL A N 1
ATOM 882 C CA . VAL A 1 110 ? 8.228 -3.083 -14.408 1.00 86.88 110 VAL A CA 1
ATOM 883 C C . VAL A 1 110 ? 8.183 -1.588 -14.693 1.00 86.88 110 VAL A C 1
ATOM 885 O O . VAL A 1 110 ? 8.723 -0.778 -13.934 1.00 86.88 110 VAL A O 1
ATOM 888 N N . PHE A 1 111 ? 7.535 -1.213 -15.787 1.00 81.38 111 PHE A N 1
ATOM 889 C CA . PHE A 1 111 ? 7.439 0.163 -16.252 1.00 81.38 111 PHE A CA 1
ATOM 890 C C . PHE A 1 111 ? 6.086 0.773 -15.905 1.00 81.38 111 PHE A C 1
ATOM 892 O O . PHE A 1 111 ? 5.032 0.168 -16.101 1.00 81.38 111 PHE A O 1
ATOM 899 N N . THR A 1 112 ? 6.103 2.025 -15.462 1.00 87.75 112 THR A N 1
ATOM 900 C CA . THR A 1 112 ? 4.902 2.865 -15.434 1.00 87.75 112 THR A CA 1
ATOM 901 C C . THR A 1 112 ? 4.508 3.281 -16.860 1.00 87.75 112 THR A C 1
ATOM 903 O O . THR A 1 112 ? 5.336 3.228 -17.776 1.00 87.75 112 THR A O 1
ATOM 906 N N . PRO A 1 113 ? 3.283 3.791 -17.087 1.00 81.31 113 PRO A N 1
ATOM 907 C CA . PRO A 1 113 ? 2.883 4.286 -18.406 1.00 81.31 113 PRO A CA 1
ATOM 908 C C . PRO A 1 113 ? 3.755 5.449 -18.900 1.00 81.31 113 PRO A C 1
ATOM 910 O O . PRO A 1 113 ? 3.911 5.624 -20.107 1.00 81.31 113 PRO A O 1
ATOM 913 N N . LYS A 1 114 ? 4.349 6.208 -17.965 1.00 82.19 114 LYS A N 1
ATOM 914 C CA . LYS A 1 114 ? 5.263 7.330 -18.224 1.00 82.19 114 LYS A CA 1
ATOM 915 C C . LYS A 1 114 ? 6.703 6.897 -18.526 1.00 82.19 114 LYS A C 1
ATOM 917 O O . LYS A 1 114 ? 7.507 7.740 -18.899 1.00 82.19 114 LYS A O 1
ATOM 922 N N . GLY A 1 115 ? 7.022 5.609 -18.391 1.00 76.31 115 GLY A N 1
ATOM 923 C CA . GLY A 1 115 ? 8.360 5.065 -18.633 1.00 76.31 115 GLY A CA 1
ATOM 924 C C . 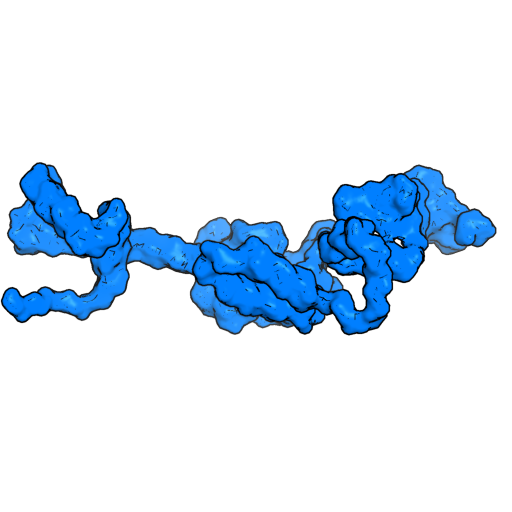GLY A 1 115 ? 9.245 4.956 -17.390 1.00 76.31 115 GLY A C 1
ATOM 925 O O . GLY A 1 115 ? 10.354 4.442 -17.497 1.00 76.31 115 GLY A O 1
ATOM 926 N N . ASP A 1 116 ? 8.768 5.368 -16.210 1.00 79.12 116 ASP A N 1
ATOM 927 C CA . ASP A 1 116 ? 9.523 5.186 -14.963 1.00 79.12 116 ASP A CA 1
ATOM 928 C C . ASP A 1 116 ? 9.647 3.699 -14.615 1.00 79.12 116 ASP A C 1
ATOM 930 O O . ASP A 1 116 ? 8.657 2.963 -14.666 1.00 79.12 116 ASP A O 1
ATOM 934 N N . LEU A 1 117 ? 10.843 3.282 -14.205 1.00 78.06 117 LEU A N 1
ATOM 935 C CA . LEU A 1 117 ? 11.151 1.911 -13.813 1.00 78.06 117 LEU A CA 1
ATOM 936 C C . LEU A 1 117 ? 10.879 1.691 -12.319 1.00 78.06 117 LEU A C 1
ATOM 938 O O . LEU A 1 117 ? 11.290 2.490 -11.474 1.00 78.06 117 LEU A O 1
ATOM 942 N N . ARG A 1 118 ? 10.224 0.582 -11.968 1.00 81.25 118 ARG A N 1
ATOM 943 C CA . ARG A 1 118 ? 10.017 0.146 -10.580 1.00 81.25 118 ARG A CA 1
ATOM 944 C C . ARG A 1 118 ? 10.480 -1.289 -10.402 1.00 81.25 118 ARG A C 1
ATOM 946 O O . ARG A 1 118 ? 10.184 -2.148 -11.225 1.00 81.25 118 ARG A O 1
ATOM 953 N N . SER A 1 119 ? 11.178 -1.545 -9.300 1.00 83.69 119 SER A N 1
ATOM 954 C CA . SER A 1 119 ? 11.633 -2.885 -8.939 1.00 83.69 119 SER A CA 1
ATOM 955 C C . SER A 1 119 ? 10.705 -3.506 -7.901 1.00 83.69 119 SER A C 1
ATOM 957 O O . SER A 1 119 ? 10.521 -2.941 -6.822 1.00 83.69 119 SER A O 1
ATOM 959 N N . LEU A 1 120 ? 10.159 -4.676 -8.218 1.00 85.75 120 LEU A N 1
ATOM 960 C CA . LEU A 1 120 ? 9.256 -5.440 -7.362 1.00 85.75 120 LEU A CA 1
ATOM 961 C C . LEU A 1 120 ? 9.836 -6.825 -7.065 1.00 85.75 120 LEU A C 1
ATOM 963 O O . LEU A 1 120 ? 10.745 -7.294 -7.747 1.00 85.75 120 LEU A O 1
ATOM 967 N N . VAL A 1 121 ? 9.276 -7.485 -6.055 1.00 84.06 121 VAL A N 1
ATOM 968 C CA . VAL A 1 121 ? 9.554 -8.895 -5.757 1.00 84.06 121 VAL A CA 1
ATOM 969 C C . VAL A 1 121 ? 9.037 -9.761 -6.911 1.00 84.06 121 VAL A C 1
ATOM 971 O O . VAL A 1 121 ? 7.981 -9.466 -7.474 1.00 84.06 121 VAL A O 1
ATOM 974 N N . GLU A 1 122 ? 9.748 -10.822 -7.281 1.00 85.19 122 GLU A N 1
ATOM 975 C CA . GLU A 1 122 ? 9.246 -11.805 -8.243 1.00 85.19 122 GLU A CA 1
ATOM 976 C C . GLU A 1 122 ? 7.857 -12.317 -7.836 1.00 85.19 122 GLU A C 1
ATOM 978 O O . GLU A 1 122 ? 7.518 -12.448 -6.659 1.00 85.19 122 GLU A O 1
ATOM 983 N N . ASN A 1 123 ? 7.026 -12.579 -8.839 1.00 89.75 123 ASN A N 1
ATOM 984 C CA . ASN A 1 123 ? 5.622 -12.936 -8.689 1.00 89.75 123 ASN A CA 1
ATOM 985 C C . ASN A 1 123 ? 4.709 -11.844 -8.099 1.00 89.75 123 ASN A C 1
ATOM 987 O O . ASN A 1 123 ? 3.574 -12.140 -7.718 1.00 89.75 123 ASN A O 1
ATOM 991 N N . SER A 1 124 ? 5.174 -10.593 -8.019 1.00 94.25 124 SER A N 1
ATOM 992 C CA . SER A 1 124 ? 4.341 -9.459 -7.603 1.00 94.25 124 SER A CA 1
ATOM 993 C C . SER A 1 124 ? 3.135 -9.261 -8.515 1.00 94.25 124 SER A C 1
ATOM 995 O O . SER A 1 124 ? 3.156 -9.576 -9.702 1.00 94.25 124 SER A O 1
ATOM 997 N N . THR A 1 125 ? 2.080 -8.693 -7.947 1.00 97.19 125 THR A N 1
ATOM 998 C CA . THR A 1 125 ? 0.808 -8.443 -8.627 1.00 97.19 125 THR A CA 1
ATOM 999 C C . THR A 1 125 ? 0.622 -6.959 -8.964 1.00 97.19 125 THR A C 1
ATOM 1001 O O . THR A 1 125 ? 1.340 -6.106 -8.434 1.00 97.19 125 THR A O 1
ATOM 1004 N N . PRO A 1 126 ? -0.365 -6.584 -9.798 1.00 97.50 126 PRO A N 1
ATOM 1005 C CA . PRO A 1 126 ? -0.705 -5.181 -10.005 1.00 97.50 126 PRO A CA 1
ATOM 1006 C C . PRO A 1 126 ? -1.004 -4.406 -8.716 1.00 97.50 126 PRO A C 1
ATOM 1008 O O . PRO A 1 126 ? -0.709 -3.216 -8.635 1.00 97.50 126 PRO A O 1
ATOM 1011 N N . VAL A 1 127 ? -1.543 -5.065 -7.685 1.00 97.44 127 VAL A N 1
ATOM 1012 C CA . VAL A 1 127 ? -1.765 -4.434 -6.375 1.00 97.44 127 VAL A CA 1
ATOM 1013 C C . VAL A 1 127 ? -0.431 -4.092 -5.711 1.00 97.44 127 VAL A C 1
ATOM 1015 O O . VAL A 1 127 ? -0.260 -2.974 -5.229 1.00 97.44 127 VAL A O 1
ATOM 1018 N N . ASP A 1 128 ? 0.549 -4.999 -5.753 1.00 95.62 128 ASP A N 1
ATOM 1019 C CA . ASP A 1 128 ? 1.906 -4.730 -5.261 1.00 95.62 128 ASP A CA 1
ATOM 1020 C C . ASP A 1 128 ? 2.531 -3.517 -5.963 1.00 95.62 128 ASP A C 1
ATOM 1022 O O . ASP A 1 128 ? 3.065 -2.620 -5.308 1.00 95.62 128 ASP A O 1
ATOM 1026 N N . PHE A 1 129 ? 2.393 -3.443 -7.291 1.00 95.81 129 PHE A N 1
ATOM 1027 C CA . PHE A 1 129 ? 2.860 -2.301 -8.076 1.00 95.81 129 PHE A CA 1
ATOM 1028 C C . PHE A 1 129 ? 2.148 -0.993 -7.700 1.00 95.81 129 PHE A C 1
ATOM 1030 O O . PHE A 1 129 ? 2.800 0.040 -7.544 1.00 95.81 129 PHE A O 1
ATOM 1037 N N . ALA A 1 130 ? 0.828 -1.025 -7.493 1.00 96.38 130 ALA A N 1
ATOM 1038 C CA . ALA A 1 130 ? 0.055 0.141 -7.070 1.00 96.38 130 ALA A CA 1
ATOM 1039 C C . ALA A 1 130 ? 0.567 0.716 -5.736 1.00 96.38 130 ALA A C 1
ATOM 1041 O O . ALA A 1 130 ? 0.787 1.924 -5.627 1.00 96.38 130 ALA A O 1
ATOM 1042 N N . TYR A 1 131 ? 0.831 -0.146 -4.747 1.00 91.56 131 TYR A N 1
ATOM 1043 C CA . TYR A 1 131 ? 1.407 0.260 -3.459 1.00 91.56 131 TYR A CA 1
ATOM 1044 C C . TYR A 1 131 ? 2.879 0.678 -3.547 1.00 91.56 131 TYR A C 1
ATOM 1046 O O . TYR A 1 131 ? 3.325 1.472 -2.718 1.00 91.56 131 TYR A O 1
ATOM 1054 N N . ALA A 1 132 ? 3.630 0.172 -4.528 1.00 88.06 132 ALA A N 1
ATOM 1055 C CA . ALA A 1 132 ? 4.998 0.612 -4.800 1.00 88.06 132 ALA A CA 1
ATOM 1056 C C . ALA A 1 132 ? 5.056 2.012 -5.437 1.00 88.06 132 ALA A C 1
ATOM 1058 O O . ALA A 1 132 ? 6.043 2.724 -5.251 1.00 88.06 132 ALA A O 1
ATOM 1059 N N . ILE A 1 133 ? 4.011 2.421 -6.168 1.00 89.94 133 ILE A N 1
ATOM 1060 C CA . ILE A 1 133 ? 3.862 3.800 -6.650 1.00 89.94 133 ILE A CA 1
ATOM 1061 C C . ILE A 1 133 ? 3.511 4.720 -5.480 1.00 89.94 133 ILE A C 1
ATOM 1063 O O . ILE A 1 133 ? 4.223 5.689 -5.227 1.00 89.94 133 ILE A O 1
ATOM 1067 N N . HIS A 1 134 ? 2.394 4.445 -4.801 1.00 89.69 134 HIS A N 1
ATOM 1068 C CA . HIS A 1 134 ? 1.920 5.246 -3.675 1.00 89.69 134 HIS A CA 1
ATOM 1069 C C . HIS A 1 134 ? 0.811 4.516 -2.907 1.00 89.69 134 HIS A C 1
ATOM 1071 O O . HIS A 1 134 ? -0.073 3.907 -3.510 1.00 89.69 134 HIS A O 1
ATOM 1077 N N . THR A 1 135 ? 0.763 4.669 -1.582 1.00 90.62 135 THR A N 1
ATOM 1078 C CA . THR A 1 135 ? -0.272 4.054 -0.727 1.00 90.62 135 THR A CA 1
ATOM 1079 C C . THR A 1 135 ? -1.695 4.377 -1.196 1.00 90.62 135 THR A C 1
ATOM 1081 O O . THR A 1 135 ? -2.522 3.482 -1.328 1.00 90.62 135 THR A O 1
ATOM 1084 N N . GLN A 1 136 ? -1.970 5.642 -1.530 1.00 91.25 136 GLN A N 1
ATOM 1085 C CA . GLN A 1 136 ? -3.293 6.070 -2.007 1.00 91.25 136 GLN A CA 1
ATOM 1086 C C . GLN A 1 136 ? -3.690 5.452 -3.357 1.00 91.25 136 GLN A C 1
ATOM 1088 O O . GLN A 1 136 ? -4.875 5.221 -3.594 1.00 91.25 136 GLN A O 1
ATOM 1093 N N . VAL A 1 137 ? -2.717 5.180 -4.236 1.00 93.75 137 VAL A N 1
ATOM 1094 C CA . VAL A 1 137 ? -2.963 4.492 -5.515 1.00 93.75 137 VAL A CA 1
ATOM 1095 C C . VAL A 1 137 ? -3.319 3.033 -5.242 1.00 93.75 137 VAL A C 1
ATOM 1097 O O . VAL A 1 137 ? -4.281 2.532 -5.817 1.00 93.75 137 VAL A O 1
ATOM 1100 N N . GLY A 1 138 ? -2.617 2.391 -4.301 1.00 95.25 138 GLY A N 1
ATOM 1101 C CA . GLY A 1 138 ? -2.963 1.067 -3.781 1.00 95.25 138 GLY A CA 1
ATOM 1102 C C . GLY A 1 138 ? -4.380 1.002 -3.204 1.00 95.25 138 GLY A C 1
ATOM 1103 O O . GLY A 1 138 ? -5.168 0.166 -3.634 1.00 95.25 138 GLY A O 1
ATOM 1104 N N . HIS A 1 139 ? -4.745 1.925 -2.303 1.00 93.38 139 HIS A N 1
ATOM 1105 C CA . HIS A 1 139 ? -6.082 1.966 -1.687 1.00 93.38 139 HIS A CA 1
ATOM 1106 C C . HIS A 1 139 ? -7.210 2.079 -2.714 1.00 93.38 139 HIS A C 1
ATOM 1108 O O . HIS A 1 139 ? -8.224 1.387 -2.632 1.00 93.38 139 HIS A O 1
ATOM 1114 N N . ARG A 1 140 ? -6.999 2.920 -3.724 1.00 96.31 140 ARG A N 1
ATOM 1115 C CA . ARG A 1 140 ? -7.997 3.221 -4.749 1.00 96.31 140 ARG A CA 1
ATOM 1116 C C . ARG A 1 140 ? -7.964 2.265 -5.943 1.00 96.31 140 ARG A C 1
ATOM 1118 O O . ARG A 1 140 ? -8.708 2.493 -6.892 1.00 96.31 140 ARG A O 1
ATOM 1125 N N . CYS A 1 141 ? -7.106 1.244 -5.942 1.00 96.50 141 CYS A N 1
ATOM 1126 C CA . CYS A 1 141 ? -6.901 0.344 -7.078 1.00 96.50 141 CYS A CA 1
ATOM 1127 C C . CYS A 1 141 ? -8.135 -0.530 -7.344 1.00 96.50 141 CYS A C 1
ATOM 1129 O O . CYS A 1 141 ? -8.514 -1.334 -6.503 1.00 96.50 141 CYS A O 1
ATOM 1131 N N . VAL A 1 142 ? -8.731 -0.412 -8.532 1.00 96.38 142 VAL A N 1
ATOM 1132 C CA . VAL A 1 142 ? -9.904 -1.211 -8.946 1.00 96.38 142 VAL A CA 1
ATOM 1133 C C . VAL A 1 142 ? -9.587 -2.235 -10.025 1.00 96.38 142 VAL A C 1
ATOM 1135 O O . VAL A 1 142 ? -10.340 -3.181 -10.238 1.00 96.38 142 VAL A O 1
ATOM 1138 N N . GLY A 1 143 ? -8.486 -2.041 -10.741 1.00 95.44 143 GLY A N 1
ATOM 1139 C CA . GLY A 1 143 ? -8.099 -2.871 -11.868 1.00 95.44 143 GLY A CA 1
ATOM 1140 C C . GLY A 1 143 ? -6.733 -2.466 -12.392 1.00 95.44 143 GLY A C 1
ATOM 1141 O O . GLY A 1 143 ? -6.152 -1.470 -11.960 1.00 95.44 143 GLY A O 1
ATOM 1142 N N . ALA A 1 144 ? -6.224 -3.231 -13.347 1.00 97.38 144 ALA A N 1
ATOM 1143 C CA . ALA A 1 144 ? -4.947 -2.941 -13.971 1.00 97.38 144 ALA A CA 1
ATOM 1144 C C . ALA A 1 144 ? -4.965 -3.291 -15.454 1.00 97.38 144 ALA A C 1
ATOM 1146 O O . ALA A 1 144 ? -5.691 -4.191 -15.890 1.00 97.38 144 ALA A O 1
ATOM 1147 N N . LYS A 1 145 ? -4.132 -2.590 -16.219 1.00 97.12 145 LYS A N 1
ATOM 1148 C CA . LYS A 1 145 ? -3.758 -2.986 -17.570 1.00 97.12 145 LYS A CA 1
ATOM 1149 C C . LYS A 1 145 ? -2.276 -3.317 -17.601 1.00 97.12 145 LYS A C 1
ATOM 1151 O O . LYS A 1 145 ? -1.464 -2.562 -17.077 1.00 97.12 145 LYS A O 1
ATOM 1156 N N . VAL A 1 146 ? -1.933 -4.421 -18.246 1.00 96.06 146 VAL A N 1
ATOM 1157 C CA . VAL A 1 146 ? -0.551 -4.826 -18.500 1.00 96.06 146 VAL A CA 1
ATOM 1158 C C . VAL A 1 146 ? -0.362 -4.876 -20.008 1.00 96.06 146 VAL A C 1
ATOM 1160 O O . VAL A 1 146 ? -1.152 -5.500 -20.717 1.00 96.06 146 VAL A O 1
ATOM 1163 N N . ASN A 1 147 ? 0.627 -4.139 -20.513 1.00 92.00 147 ASN A N 1
ATOM 1164 C CA . ASN A 1 147 ? 0.915 -4.001 -21.944 1.00 92.00 147 ASN A CA 1
ATOM 1165 C C . ASN A 1 147 ? -0.337 -3.618 -22.768 1.00 92.00 147 ASN A C 1
ATOM 1167 O O . ASN A 1 147 ? -0.580 -4.129 -23.859 1.00 92.00 147 ASN A O 1
ATOM 1171 N N . GLY A 1 148 ? -1.172 -2.736 -22.203 1.00 91.69 148 GLY A N 1
ATOM 1172 C CA . GLY A 1 148 ? -2.403 -2.233 -22.822 1.00 91.69 148 GLY A CA 1
ATOM 1173 C C . GLY A 1 148 ? -3.639 -3.134 -22.687 1.00 91.69 148 GLY A C 1
ATOM 1174 O O . GLY A 1 148 ? -4.730 -2.707 -23.062 1.00 91.69 148 GLY A O 1
ATOM 1175 N N . ARG A 1 149 ? -3.522 -4.343 -22.122 1.00 95.06 149 ARG A N 1
ATOM 1176 C CA . ARG A 1 149 ? -4.646 -5.280 -21.935 1.00 95.06 149 ARG A CA 1
ATOM 1177 C C . ARG A 1 149 ? -5.111 -5.307 -20.485 1.00 95.06 149 ARG A C 1
ATOM 1179 O O . ARG A 1 149 ? -4.281 -5.324 -19.585 1.00 95.06 149 ARG A O 1
ATOM 1186 N N . ILE A 1 150 ? -6.426 -5.335 -20.253 1.00 96.56 150 ILE A N 1
ATOM 1187 C CA . ILE A 1 150 ? -6.992 -5.463 -18.900 1.00 96.56 150 ILE A CA 1
ATOM 1188 C C . ILE A 1 150 ? -6.647 -6.845 -18.342 1.00 96.56 150 ILE A C 1
ATOM 1190 O O . ILE A 1 150 ? -6.876 -7.858 -19.001 1.00 96.56 150 ILE A O 1
ATOM 1194 N N . VAL A 1 151 ? -6.123 -6.874 -17.118 1.00 96.50 151 VAL A N 1
ATOM 1195 C CA . VAL A 1 151 ? -5.778 -8.102 -16.395 1.00 96.50 151 VAL A CA 1
ATOM 1196 C C . VAL A 1 151 ? -6.450 -8.121 -15.020 1.00 96.50 151 VAL A C 1
ATOM 1198 O O . VAL A 1 151 ? -6.728 -7.062 -14.449 1.00 96.50 151 VAL A O 1
ATOM 1201 N N . PRO A 1 152 ? -6.720 -9.308 -14.448 1.00 96.50 152 PRO A N 1
ATOM 1202 C CA . PRO A 1 152 ? -7.207 -9.398 -13.078 1.00 96.50 152 PRO A CA 1
ATOM 1203 C C . PRO A 1 152 ? -6.141 -8.917 -12.081 1.00 96.50 152 PRO A C 1
ATOM 1205 O O . PRO A 1 152 ? -4.945 -9.079 -12.307 1.00 96.50 152 PRO A O 1
ATOM 1208 N N . LEU A 1 153 ? -6.567 -8.405 -10.922 1.00 96.31 153 LEU A N 1
ATOM 1209 C CA . LEU A 1 153 ? -5.658 -7.910 -9.873 1.00 96.31 153 LEU A CA 1
ATOM 1210 C C . LEU A 1 153 ? -4.715 -8.979 -9.297 1.00 96.31 153 LEU A C 1
ATOM 1212 O O . LEU A 1 153 ? -3.666 -8.637 -8.766 1.00 96.31 153 LEU A O 1
ATOM 1216 N N . LYS A 1 154 ? -5.073 -10.261 -9.430 1.00 96.19 154 LYS A N 1
ATOM 1217 C CA . LYS A 1 154 ? -4.248 -11.417 -9.041 1.00 96.19 154 LYS A CA 1
ATOM 1218 C C . LYS A 1 154 ? -3.236 -11.854 -10.109 1.00 96.19 154 LYS A C 1
ATOM 1220 O O . LYS A 1 154 ? -2.580 -12.873 -9.927 1.00 96.19 154 LYS A O 1
ATOM 1225 N N . HIS A 1 155 ? -3.178 -11.167 -11.252 1.00 96.25 155 HIS A N 1
ATOM 1226 C CA . HIS A 1 155 ? -2.233 -11.486 -12.318 1.00 96.25 155 HIS A CA 1
ATOM 1227 C C . HIS A 1 155 ? -0.792 -11.313 -11.830 1.00 96.25 155 HIS A C 1
ATOM 1229 O O . HIS A 1 155 ? -0.493 -10.375 -11.096 1.00 96.25 155 HIS A O 1
ATOM 1235 N N . THR A 1 156 ? 0.088 -12.212 -12.249 1.00 96.38 156 THR A N 1
ATOM 1236 C CA . THR A 1 156 ? 1.511 -12.161 -11.921 1.00 96.38 156 THR A CA 1
ATOM 1237 C C . THR A 1 156 ? 2.234 -11.277 -12.927 1.00 96.38 156 THR A C 1
ATOM 1239 O O . THR A 1 156 ? 2.162 -11.543 -14.122 1.00 96.38 156 THR A O 1
ATOM 1242 N N . LEU A 1 157 ? 2.925 -10.243 -12.451 1.00 94.44 157 LEU A N 1
ATOM 1243 C CA . LEU A 1 157 ? 3.727 -9.356 -13.290 1.00 94.44 157 LEU A CA 1
ATOM 1244 C C . LEU A 1 157 ? 5.040 -10.027 -13.697 1.00 94.44 157 LEU A C 1
ATOM 1246 O O . LEU A 1 157 ? 5.659 -10.736 -12.898 1.00 94.44 157 LEU A O 1
ATOM 1250 N N . LEU A 1 158 ? 5.481 -9.754 -14.922 1.00 87.81 158 LEU A N 1
ATOM 1251 C CA . LEU A 1 158 ? 6.738 -10.238 -15.480 1.00 87.81 158 LEU A CA 1
ATOM 1252 C C . LEU A 1 158 ? 7.738 -9.093 -15.664 1.00 87.81 158 LEU A C 1
ATOM 1254 O O . LEU A 1 158 ? 7.401 -7.908 -15.652 1.00 87.81 158 LEU A O 1
ATOM 1258 N N . ASN A 1 159 ? 9.007 -9.459 -15.829 1.00 83.56 159 ASN A N 1
ATOM 1259 C CA . ASN A 1 159 ? 10.061 -8.492 -16.098 1.00 83.56 159 ASN A CA 1
ATOM 1260 C C . ASN A 1 159 ? 9.826 -7.795 -17.451 1.00 83.56 159 ASN A C 1
ATOM 1262 O O . ASN A 1 159 ? 9.596 -8.455 -18.461 1.00 83.56 159 ASN A O 1
ATOM 1266 N N . GLY A 1 160 ? 9.918 -6.468 -17.472 1.00 80.94 160 GLY A N 1
ATOM 1267 C CA . GLY A 1 160 ? 9.700 -5.634 -18.653 1.00 80.94 160 GLY A CA 1
ATOM 1268 C C . GLY A 1 160 ? 8.249 -5.209 -18.895 1.00 80.94 160 GLY A C 1
ATOM 1269 O O . GLY A 1 160 ? 8.005 -4.424 -19.811 1.00 80.94 160 GLY A O 1
ATOM 1270 N N . ASP A 1 161 ? 7.292 -5.664 -18.083 1.00 89.88 161 ASP A N 1
ATOM 1271 C CA . ASP A 1 161 ? 5.883 -5.312 -18.263 1.00 89.88 161 ASP A CA 1
ATOM 1272 C C . ASP A 1 161 ? 5.623 -3.820 -18.053 1.00 89.88 161 ASP A C 1
ATOM 1274 O O . ASP A 1 161 ? 6.088 -3.211 -17.086 1.00 89.88 161 ASP A O 1
ATOM 1278 N N . ARG A 1 162 ? 4.800 -3.233 -18.927 1.00 91.62 162 ARG A N 1
ATOM 1279 C CA . ARG A 1 162 ? 4.238 -1.895 -18.729 1.00 91.62 162 ARG A CA 1
ATOM 1280 C C . ARG A 1 162 ? 2.898 -2.007 -18.020 1.00 91.62 162 ARG A C 1
ATOM 1282 O O . ARG A 1 162 ? 1.936 -2.517 -18.593 1.00 91.62 162 ARG A O 1
ATOM 1289 N N . VAL A 1 163 ? 2.822 -1.486 -16.803 1.00 95.12 163 VAL A N 1
ATOM 1290 C CA . VAL A 1 163 ? 1.656 -1.620 -15.927 1.00 95.12 163 VAL A CA 1
ATOM 1291 C C . VAL A 1 163 ? 0.976 -0.267 -15.738 1.00 95.12 163 VAL A C 1
ATOM 1293 O O . VAL A 1 163 ? 1.600 0.720 -15.356 1.00 95.12 163 VAL A O 1
ATOM 1296 N N . GLU A 1 164 ? -0.329 -0.224 -15.975 1.00 95.88 164 GLU A N 1
ATOM 1297 C CA . GLU A 1 164 ? -1.206 0.915 -15.711 1.00 95.88 164 GLU A CA 1
ATOM 1298 C C . GLU A 1 164 ? -2.222 0.516 -14.638 1.00 95.88 164 GLU A C 1
ATOM 1300 O O . GLU A 1 164 ? -2.918 -0.491 -14.775 1.00 95.88 164 GLU A O 1
ATOM 1305 N N . ILE A 1 165 ? -2.319 1.305 -13.569 1.00 97.25 165 ILE A N 1
ATOM 1306 C CA . ILE A 1 165 ? -3.266 1.060 -12.479 1.00 97.25 165 ILE A CA 1
ATOM 1307 C C . ILE A 1 165 ? -4.513 1.911 -12.682 1.00 97.25 165 ILE A C 1
ATOM 1309 O O . ILE A 1 165 ? -4.437 3.134 -12.798 1.00 97.25 165 ILE A O 1
ATOM 1313 N N . LEU A 1 166 ? -5.670 1.255 -12.683 1.00 96.06 166 LEU A N 1
ATOM 1314 C CA . LEU A 1 166 ? -6.973 1.903 -12.733 1.00 96.06 166 LEU A CA 1
ATOM 1315 C C . LEU A 1 166 ? -7.408 2.196 -11.297 1.00 96.06 166 LEU A C 1
ATOM 1317 O O . LEU A 1 166 ? -7.447 1.288 -10.464 1.00 96.06 166 LEU A O 1
ATOM 1321 N N . THR A 1 167 ? -7.739 3.454 -11.002 1.00 96.25 167 THR A N 1
ATOM 1322 C CA . THR A 1 167 ? -8.130 3.880 -9.650 1.00 96.25 167 THR A CA 1
ATOM 1323 C C . THR A 1 167 ? -9.534 4.477 -9.609 1.00 96.25 167 THR A C 1
ATOM 1325 O O . THR A 1 167 ? -9.988 5.070 -10.586 1.00 96.25 167 THR A O 1
ATOM 1328 N N . ARG A 1 168 ? -10.228 4.335 -8.472 1.00 96.38 168 ARG A N 1
ATOM 1329 C CA . ARG A 1 168 ? -11.489 5.033 -8.171 1.00 96.38 168 ARG A CA 1
ATOM 1330 C C . ARG A 1 168 ? -11.439 5.660 -6.772 1.00 96.38 168 ARG A C 1
ATOM 1332 O O . ARG A 1 168 ? -10.963 4.996 -5.855 1.00 96.38 168 ARG A O 1
ATOM 1339 N N . PRO A 1 169 ? -11.934 6.899 -6.576 1.00 92.06 169 PRO A N 1
ATOM 1340 C CA . PRO A 1 169 ? -11.890 7.584 -5.280 1.00 92.06 169 PRO A CA 1
ATOM 1341 C C . PRO A 1 169 ? -12.532 6.807 -4.128 1.00 92.06 169 PRO A C 1
ATOM 1343 O O . PRO A 1 169 ? -11.952 6.779 -3.044 1.00 92.06 169 PRO A O 1
ATOM 1346 N N . ASP A 1 170 ? -13.663 6.152 -4.399 1.00 92.38 170 ASP A N 1
ATOM 1347 C CA . ASP A 1 170 ? -14.487 5.453 -3.400 1.00 92.38 170 ASP A CA 1
ATOM 1348 C C . ASP A 1 170 ? -14.070 3.998 -3.172 1.00 92.38 170 ASP A C 1
ATOM 1350 O O . ASP A 1 170 ? -14.661 3.294 -2.354 1.00 92.38 170 ASP A O 1
ATOM 1354 N N . HIS A 1 171 ? -13.082 3.511 -3.925 1.00 94.44 171 HIS A N 1
ATOM 1355 C CA . HIS A 1 171 ? -12.611 2.149 -3.753 1.00 94.44 171 HIS A CA 1
ATOM 1356 C C . HIS A 1 171 ? -11.748 2.029 -2.496 1.00 94.44 171 HIS A C 1
ATOM 1358 O O . HIS A 1 171 ? -10.924 2.900 -2.205 1.00 94.44 171 HIS A O 1
ATOM 1364 N N . LYS A 1 172 ? -11.916 0.907 -1.795 1.00 93.62 172 LYS A N 1
ATOM 1365 C CA . LYS A 1 172 ? -11.187 0.560 -0.579 1.00 93.62 172 LYS A CA 1
ATOM 1366 C C . LYS A 1 172 ? -10.573 -0.839 -0.715 1.00 93.62 172 LYS A C 1
ATOM 1368 O O . LYS A 1 172 ? -11.187 -1.696 -1.351 1.00 93.62 172 LYS A O 1
ATOM 1373 N N . PRO A 1 173 ? -9.383 -1.093 -0.144 1.00 94.38 173 PRO A N 1
ATOM 1374 C CA . PRO A 1 173 ? -8.790 -2.426 -0.106 1.00 94.38 173 PRO A CA 1
ATOM 1375 C C . PRO A 1 173 ? -9.741 -3.485 0.451 1.00 94.38 173 PRO A C 1
ATOM 1377 O O . PRO A 1 173 ? -10.405 -3.260 1.459 1.00 94.38 173 PRO A O 1
ATOM 1380 N N . SER A 1 174 ? -9.743 -4.666 -0.166 1.00 91.81 174 SER A N 1
ATOM 1381 C CA . SER A 1 174 ? -10.444 -5.841 0.362 1.00 91.81 174 SER A CA 1
ATOM 1382 C C . SER A 1 174 ? -9.488 -6.745 1.140 1.00 91.81 174 SER A C 1
ATOM 1384 O O . SER A 1 174 ? -8.305 -6.863 0.806 1.00 91.81 174 SER A O 1
ATOM 1386 N N . ARG A 1 175 ? -10.019 -7.459 2.139 1.00 92.50 175 ARG A N 1
ATOM 1387 C CA . ARG A 1 175 ? -9.281 -8.473 2.905 1.00 92.50 175 ARG A CA 1
ATOM 1388 C C . ARG A 1 175 ? -8.760 -9.611 2.025 1.00 92.50 175 ARG A C 1
ATOM 1390 O O . ARG A 1 175 ? -7.685 -10.141 2.298 1.00 92.50 175 ARG A O 1
ATOM 1397 N N . ASP A 1 176 ? -9.455 -9.917 0.931 1.00 93.88 176 ASP A N 1
ATOM 1398 C CA . ASP A 1 176 ? -9.069 -10.967 -0.020 1.00 93.88 176 ASP A CA 1
ATOM 1399 C C . ASP A 1 176 ? -7.713 -10.695 -0.685 1.00 93.88 176 ASP A C 1
ATOM 1401 O O . ASP A 1 176 ? -7.014 -11.622 -1.100 1.00 93.88 176 ASP A O 1
ATOM 1405 N N . TRP A 1 177 ? -7.296 -9.425 -0.753 1.00 94.94 177 TRP A N 1
ATOM 1406 C CA . TRP A 1 177 ? -6.010 -9.042 -1.334 1.00 94.94 177 TRP A CA 1
ATOM 1407 C C . TRP A 1 177 ? -4.827 -9.624 -0.565 1.00 94.94 177 TRP A C 1
ATOM 1409 O O . TRP A 1 177 ? -3.806 -9.959 -1.165 1.00 94.94 177 TRP A O 1
ATOM 1419 N N . LEU A 1 178 ? -4.977 -9.841 0.744 1.00 91.62 178 LEU A N 1
ATOM 1420 C CA . LEU A 1 178 ? -3.935 -10.437 1.581 1.00 91.62 178 LEU A CA 1
ATOM 1421 C C . LEU A 1 178 ? -3.553 -11.858 1.137 1.00 91.62 178 LEU A C 1
ATOM 1423 O O . LEU A 1 178 ? -2.437 -12.296 1.421 1.00 91.62 178 LEU A O 1
ATOM 1427 N N . GLY A 1 179 ? -4.442 -12.555 0.419 1.00 92.75 179 GLY A N 1
ATOM 1428 C CA . GLY A 1 179 ? -4.188 -13.895 -0.106 1.00 92.75 179 GLY A CA 1
ATOM 1429 C C . GLY A 1 179 ? -3.259 -13.933 -1.324 1.00 92.75 179 GLY A C 1
ATOM 1430 O O . GLY A 1 179 ? -2.575 -14.935 -1.529 1.00 92.75 179 GLY A O 1
ATOM 1431 N N . PHE A 1 180 ? -3.198 -12.864 -2.129 1.00 94.19 180 PHE A N 1
ATOM 1432 C CA . PHE A 1 180 ? -2.429 -12.866 -3.384 1.00 94.19 180 PHE A CA 1
ATOM 1433 C C . PHE A 1 180 ? -1.314 -11.818 -3.465 1.00 94.19 180 PHE A C 1
ATOM 1435 O O . PHE A 1 180 ? -0.352 -12.042 -4.198 1.00 94.19 180 PHE A O 1
ATOM 1442 N N . VAL A 1 181 ? -1.399 -10.724 -2.705 1.00 93.12 181 VAL A N 1
ATOM 1443 C CA . VAL A 1 181 ? -0.346 -9.698 -2.606 1.00 93.12 181 VAL A CA 1
ATOM 1444 C C . VAL A 1 181 ? 0.950 -10.334 -2.099 1.00 93.12 181 VAL A C 1
ATOM 1446 O O . VAL A 1 181 ? 0.927 -11.140 -1.163 1.00 93.12 181 VAL A O 1
ATOM 1449 N N . LYS A 1 182 ? 2.092 -9.996 -2.705 1.00 87.75 182 LYS A N 1
ATOM 1450 C CA . LYS A 1 182 ? 3.390 -10.610 -2.365 1.00 87.75 182 LYS A CA 1
ATOM 1451 C C . LYS A 1 182 ? 4.262 -9.731 -1.480 1.00 87.75 182 LYS A C 1
ATOM 1453 O O . LYS A 1 182 ? 4.922 -10.247 -0.583 1.00 87.75 182 LYS A O 1
ATOM 1458 N N . SER A 1 183 ? 4.213 -8.420 -1.670 1.00 84.38 183 SER A N 1
ATOM 1459 C CA . SER A 1 183 ? 5.067 -7.452 -0.986 1.00 84.38 183 SER A CA 1
ATOM 1460 C C . SER A 1 183 ? 4.655 -7.286 0.475 1.00 84.38 183 SER A C 1
ATOM 1462 O O . SER A 1 183 ? 3.505 -6.944 0.766 1.00 84.38 183 SER A O 1
ATOM 1464 N N . ALA A 1 184 ? 5.604 -7.439 1.402 1.00 82.56 184 ALA A N 1
ATOM 1465 C CA . ALA A 1 184 ? 5.360 -7.248 2.834 1.00 82.56 184 ALA A CA 1
ATOM 1466 C C . ALA A 1 184 ? 4.850 -5.827 3.136 1.00 82.56 184 ALA A C 1
ATOM 1468 O O . ALA A 1 184 ? 3.867 -5.650 3.855 1.00 82.56 184 ALA A O 1
ATOM 1469 N N . GLY A 1 185 ? 5.437 -4.813 2.489 1.00 82.50 185 GLY A N 1
ATOM 1470 C CA . GLY A 1 185 ? 4.989 -3.425 2.617 1.00 82.50 185 GLY A CA 1
ATOM 1471 C C . GLY A 1 185 ? 3.562 -3.178 2.107 1.00 82.50 185 GLY A C 1
ATOM 1472 O O . GLY A 1 185 ? 2.844 -2.359 2.677 1.00 82.50 185 GLY A O 1
ATOM 1473 N N . ALA A 1 186 ? 3.116 -3.878 1.059 1.00 86.56 186 ALA A N 1
ATOM 1474 C CA . ALA A 1 186 ? 1.731 -3.779 0.592 1.00 86.56 186 ALA A CA 1
ATOM 1475 C C . ALA A 1 186 ? 0.774 -4.474 1.573 1.00 86.56 186 ALA A C 1
ATOM 1477 O O . ALA A 1 186 ? -0.215 -3.869 1.981 1.00 86.56 186 ALA A O 1
ATOM 1478 N N . LYS A 1 187 ? 1.112 -5.688 2.036 1.00 88.00 187 LYS A N 1
ATOM 1479 C CA . LYS A 1 187 ? 0.335 -6.411 3.058 1.00 88.00 187 LYS A CA 1
ATOM 1480 C C . LYS A 1 187 ? 0.151 -5.589 4.330 1.00 88.00 187 LYS A C 1
ATOM 1482 O O . LYS A 1 187 ? -0.974 -5.463 4.799 1.00 88.00 187 LYS A O 1
ATOM 1487 N N . SER A 1 188 ? 1.230 -5.000 4.847 1.00 82.50 188 SER A N 1
ATOM 1488 C CA . SER A 1 188 ? 1.200 -4.182 6.064 1.00 82.50 188 SER A CA 1
ATOM 1489 C C . SER A 1 188 ? 0.255 -2.982 5.920 1.00 82.50 188 SER A C 1
ATOM 1491 O O . SER A 1 188 ? -0.607 -2.768 6.770 1.00 82.50 188 SER A O 1
ATOM 1493 N N . ARG A 1 189 ? 0.316 -2.256 4.794 1.00 88.12 189 ARG A N 1
ATOM 1494 C CA . ARG A 1 189 ? -0.580 -1.114 4.530 1.00 88.12 189 ARG A CA 1
ATOM 1495 C C . ARG A 1 189 ? -2.042 -1.532 4.363 1.00 88.12 189 ARG A C 1
ATOM 1497 O O . ARG A 1 189 ? -2.916 -0.856 4.894 1.00 88.12 189 ARG A O 1
ATOM 1504 N N . ILE A 1 190 ? -2.310 -2.643 3.669 1.00 91.06 190 ILE A N 1
ATOM 1505 C CA . ILE A 1 190 ? -3.668 -3.199 3.529 1.00 91.06 190 ILE A CA 1
ATOM 1506 C C . ILE A 1 190 ? -4.222 -3.589 4.904 1.00 91.06 190 ILE A C 1
AT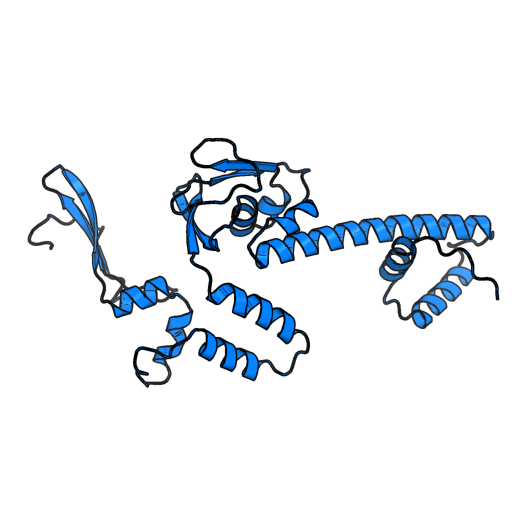OM 1508 O O . ILE A 1 190 ? -5.343 -3.222 5.239 1.00 91.06 190 ILE A O 1
ATOM 1512 N N . GLN A 1 191 ? -3.438 -4.299 5.718 1.00 87.88 191 GLN A N 1
ATOM 1513 C CA . GLN A 1 191 ? -3.847 -4.699 7.066 1.00 87.88 191 GLN A CA 1
ATOM 1514 C C . GLN A 1 191 ? -4.108 -3.491 7.964 1.00 87.88 191 GLN A C 1
ATOM 1516 O O . GLN A 1 191 ? -5.109 -3.480 8.673 1.00 87.88 191 GLN A O 1
ATOM 1521 N N . ALA A 1 192 ? -3.236 -2.482 7.928 1.00 86.69 192 ALA A N 1
ATOM 1522 C CA . ALA A 1 192 ? -3.421 -1.251 8.687 1.00 86.69 192 ALA A CA 1
ATOM 1523 C C . ALA A 1 192 ? -4.723 -0.540 8.289 1.00 86.69 192 ALA A C 1
ATOM 1525 O O . ALA A 1 192 ? -5.495 -0.165 9.164 1.00 86.69 192 ALA A O 1
ATOM 1526 N N . PHE A 1 193 ? -5.003 -0.430 6.986 1.00 92.38 193 PHE A N 1
ATOM 1527 C CA . PHE A 1 193 ? -6.244 0.164 6.491 1.00 92.38 193 PHE A CA 1
ATOM 1528 C C . PHE A 1 193 ? -7.487 -0.595 6.976 1.00 92.38 193 PHE A C 1
ATOM 1530 O O . PHE A 1 193 ? -8.421 0.015 7.484 1.00 92.38 193 PHE A O 1
ATOM 1537 N N . ILE A 1 194 ? -7.488 -1.927 6.853 1.00 91.12 194 ILE A N 1
ATOM 1538 C CA . ILE A 1 194 ? -8.622 -2.762 7.276 1.00 91.12 194 ILE A CA 1
ATOM 1539 C C . ILE A 1 194 ? -8.853 -2.635 8.784 1.00 91.12 194 ILE A C 1
ATOM 1541 O O . ILE A 1 194 ? -9.987 -2.446 9.206 1.00 91.12 194 ILE A O 1
ATOM 1545 N N . ARG A 1 195 ? -7.787 -2.683 9.592 1.00 88.94 195 ARG A N 1
ATOM 1546 C CA . ARG A 1 195 ? -7.887 -2.517 11.050 1.00 88.94 195 ARG A CA 1
ATOM 1547 C C . ARG A 1 195 ? -8.455 -1.157 11.434 1.00 88.94 195 ARG A C 1
ATOM 1549 O O . ARG A 1 195 ? -9.233 -1.081 12.378 1.00 88.94 195 ARG A O 1
ATOM 1556 N N . GLU A 1 196 ? -8.066 -0.103 10.724 1.00 89.81 196 GLU A N 1
ATOM 1557 C CA . GLU A 1 196 ? -8.583 1.243 10.966 1.00 89.81 196 GLU A CA 1
ATOM 1558 C C . GLU A 1 196 ? -10.080 1.333 10.640 1.00 89.81 196 GLU A C 1
ATOM 1560 O O . GLU A 1 196 ? -10.855 1.838 11.449 1.00 89.81 196 GLU A O 1
ATOM 1565 N N . GLU A 1 197 ? -10.520 0.769 9.510 1.00 90.69 197 GLU A N 1
ATOM 1566 C CA . GLU A 1 197 ? -11.948 0.709 9.172 1.00 90.69 197 GLU A CA 1
ATOM 1567 C C . GLU A 1 197 ? -12.756 -0.132 10.163 1.00 90.69 197 GLU A C 1
ATOM 1569 O O . GLU A 1 197 ? -13.820 0.295 10.613 1.00 90.69 197 GLU A O 1
ATOM 1574 N N . GLU A 1 198 ? -12.251 -1.308 10.540 1.00 89.44 198 GLU A N 1
ATOM 1575 C CA . GLU A 1 198 ? -12.885 -2.172 11.538 1.00 89.44 198 GLU A CA 1
ATOM 1576 C C . GLU A 1 198 ? -12.986 -1.464 12.893 1.00 89.44 198 GLU A C 1
ATOM 1578 O O . GLU A 1 198 ? -14.031 -1.521 13.540 1.00 89.44 198 GLU A O 1
ATOM 1583 N N . ARG A 1 199 ? -11.938 -0.739 13.305 1.00 89.44 199 ARG A N 1
ATOM 1584 C CA . ARG A 1 199 ? -11.936 0.058 14.536 1.00 89.44 199 ARG A CA 1
ATOM 1585 C C . ARG A 1 199 ? -12.968 1.182 14.475 1.00 89.44 199 ARG A C 1
ATOM 1587 O O . ARG A 1 199 ? -13.754 1.315 15.410 1.00 89.44 199 ARG A O 1
ATOM 1594 N N . ALA A 1 200 ? -13.002 1.961 13.396 1.00 90.19 200 ALA A N 1
ATOM 1595 C CA . ALA A 1 200 ? -13.975 3.041 13.223 1.00 90.19 200 ALA A CA 1
ATOM 1596 C C . ALA A 1 200 ? -15.421 2.512 13.246 1.00 90.19 200 ALA A C 1
ATOM 1598 O O . ALA A 1 200 ? -16.310 3.100 13.875 1.00 90.19 200 ALA A O 1
ATOM 1599 N N . HIS A 1 201 ? -15.651 1.356 12.618 1.00 90.25 201 HIS A N 1
ATOM 1600 C CA . HIS A 1 201 ? -16.948 0.693 12.639 1.00 90.25 201 HIS A CA 1
ATOM 1601 C C . HIS A 1 201 ? -17.314 0.183 14.039 1.00 90.25 201 HIS A C 1
ATOM 1603 O O . HIS A 1 201 ? -18.425 0.433 14.508 1.00 90.25 201 HIS A O 1
ATOM 1609 N N . ALA A 1 202 ? -16.373 -0.455 14.741 1.00 88.88 202 ALA A N 1
ATOM 1610 C CA . ALA A 1 202 ? -16.570 -0.942 16.103 1.00 88.88 202 ALA A CA 1
ATOM 1611 C C . ALA A 1 202 ? -16.874 0.196 17.087 1.00 88.88 202 ALA A C 1
ATOM 1613 O O . ALA A 1 202 ? -17.762 0.054 17.922 1.00 88.88 202 ALA A O 1
ATOM 1614 N N . ILE A 1 203 ? -16.204 1.347 16.966 1.00 90.56 203 ILE A N 1
ATOM 1615 C CA . ILE A 1 203 ? -16.501 2.538 17.777 1.00 90.56 203 ILE A CA 1
ATOM 1616 C C . ILE A 1 203 ? -17.945 2.995 17.549 1.00 90.56 203 ILE A C 1
ATOM 1618 O O . ILE A 1 203 ? -18.682 3.237 18.505 1.00 90.56 203 ILE A O 1
ATOM 1622 N N . THR A 1 204 ? -18.373 3.071 16.288 1.00 91.25 204 THR A N 1
ATOM 1623 C CA . THR A 1 204 ? -19.735 3.502 15.943 1.00 91.25 204 THR A CA 1
ATOM 1624 C C . THR A 1 204 ? -20.778 2.542 16.523 1.00 91.25 204 THR A C 1
ATOM 1626 O O . THR A 1 204 ? -21.677 2.968 17.248 1.00 91.25 204 THR A O 1
ATOM 1629 N N . GLN A 1 205 ? -20.610 1.235 16.298 1.00 90.44 205 GLN A N 1
ATOM 1630 C CA . GLN A 1 205 ? -21.514 0.214 16.835 1.00 90.44 205 GLN A CA 1
ATOM 1631 C C . GLN A 1 205 ? -21.524 0.175 18.369 1.00 90.44 205 GLN A C 1
ATOM 1633 O O . GLN A 1 205 ? -22.580 0.023 18.982 1.00 90.44 205 GLN A O 1
ATOM 1638 N N . GLY A 1 206 ? -20.358 0.304 19.006 1.00 89.56 206 GLY A N 1
ATOM 1639 C CA . GLY A 1 206 ? -20.237 0.288 20.459 1.00 89.56 206 GLY A CA 1
ATOM 1640 C C . GLY A 1 206 ? -20.937 1.469 21.117 1.00 89.56 206 GLY A C 1
ATOM 1641 O O . GLY A 1 206 ? -21.587 1.293 22.148 1.00 89.56 206 GLY A O 1
ATOM 1642 N N . LYS A 1 207 ? -20.871 2.651 20.494 1.00 89.62 207 LYS A N 1
ATOM 1643 C CA . LYS A 1 207 ? -21.614 3.831 20.943 1.00 89.62 207 LYS A CA 1
ATOM 1644 C C . LYS A 1 207 ? -23.124 3.605 20.857 1.00 89.62 207 LYS A C 1
ATOM 1646 O O . LYS A 1 207 ? -23.821 3.762 21.856 1.00 89.62 207 LYS A O 1
ATOM 1651 N N . GLU A 1 208 ? -23.623 3.160 19.703 1.00 90.25 208 GLU A N 1
ATOM 1652 C CA . GLU A 1 208 ? -25.053 2.868 19.520 1.00 90.25 208 GLU A CA 1
ATOM 1653 C C . GLU A 1 208 ? -25.561 1.805 20.501 1.00 90.25 208 GLU A C 1
ATOM 1655 O O . GLU A 1 208 ? -26.675 1.901 21.026 1.00 90.25 208 GLU A O 1
ATOM 1660 N N . ARG A 1 209 ? -24.742 0.782 20.762 1.00 88.81 209 ARG A N 1
ATOM 1661 C CA . ARG A 1 209 ? -25.056 -0.282 21.714 1.00 88.81 209 ARG A CA 1
ATOM 1662 C C . ARG A 1 209 ? -25.156 0.251 23.138 1.00 88.81 209 ARG A C 1
ATOM 1664 O O . ARG A 1 209 ? -26.149 -0.037 23.803 1.00 88.81 209 ARG A O 1
ATOM 1671 N N . LEU A 1 210 ? -24.182 1.049 23.578 1.00 87.88 210 LEU A N 1
ATOM 1672 C CA . LEU A 1 210 ? -24.200 1.653 24.910 1.00 87.88 210 LEU A CA 1
ATOM 1673 C C . LEU A 1 210 ? -25.442 2.533 25.098 1.00 87.88 210 LEU A C 1
ATOM 1675 O O . LEU A 1 210 ? -26.148 2.404 26.094 1.00 87.88 210 LEU A O 1
ATOM 1679 N N . GLU A 1 211 ? -25.762 3.374 24.112 1.00 88.62 211 GLU A N 1
ATOM 1680 C CA . GLU A 1 211 ? -26.953 4.231 24.148 1.00 88.62 211 GLU A CA 1
ATOM 1681 C C . GLU A 1 211 ? -28.261 3.429 24.186 1.00 88.62 211 GLU A C 1
ATOM 1683 O O . GLU A 1 211 ? -29.257 3.865 24.770 1.00 88.62 211 GLU A O 1
ATOM 1688 N N . ARG A 1 212 ? -28.309 2.266 23.531 1.00 88.50 212 ARG A N 1
ATOM 1689 C CA . ARG A 1 212 ? -29.479 1.378 23.550 1.00 88.50 212 ARG A CA 1
ATOM 1690 C C . ARG A 1 212 ? -29.641 0.688 24.905 1.00 88.50 212 ARG A C 1
ATOM 1692 O O . ARG A 1 212 ? -30.751 0.649 25.437 1.00 88.50 212 ARG A O 1
ATOM 1699 N N . GLU A 1 213 ? -28.555 0.162 25.464 1.00 87.94 213 GLU A N 1
ATOM 1700 C CA . GLU A 1 213 ? -28.562 -0.507 26.770 1.00 87.94 213 GLU A CA 1
ATOM 1701 C C . GLU A 1 213 ? -28.897 0.485 27.895 1.00 87.94 213 GLU A C 1
ATOM 1703 O O . GLU A 1 213 ? -29.781 0.207 28.704 1.00 87.94 213 GLU A O 1
ATOM 1708 N N . ALA A 1 214 ? -28.313 1.688 27.878 1.00 87.06 214 ALA A N 1
ATOM 1709 C CA . ALA A 1 214 ? -28.618 2.737 28.852 1.00 87.06 214 ALA A CA 1
ATOM 1710 C C . ALA A 1 214 ? -30.098 3.150 28.825 1.00 87.06 214 ALA A C 1
ATOM 1712 O O . ALA A 1 214 ? -30.741 3.208 29.872 1.00 87.06 214 ALA A O 1
ATOM 1713 N N . ARG A 1 215 ? -30.676 3.333 27.626 1.00 87.81 215 ARG A N 1
ATOM 1714 C CA . ARG A 1 215 ? -32.118 3.596 27.465 1.00 87.81 215 ARG A CA 1
ATOM 1715 C C . ARG A 1 215 ? -32.987 2.480 28.040 1.00 87.81 215 ARG A C 1
ATOM 1717 O O . ARG A 1 215 ? -34.001 2.768 28.664 1.00 87.81 215 ARG A O 1
ATOM 1724 N N . THR A 1 216 ? -32.584 1.224 27.856 1.00 88.94 216 THR A N 1
ATOM 1725 C CA . THR A 1 216 ? -33.317 0.056 28.375 1.00 88.94 216 THR A CA 1
ATOM 1726 C C . THR A 1 216 ? -33.284 0.002 29.905 1.00 88.94 216 THR A C 1
ATOM 1728 O O . THR A 1 216 ? -34.274 -0.363 30.529 1.00 88.94 216 THR A O 1
ATOM 1731 N N . MET A 1 217 ? -32.166 0.404 30.513 1.00 87.12 217 MET A N 1
ATOM 1732 C CA . MET A 1 217 ? -31.989 0.449 31.968 1.00 87.12 217 MET A CA 1
ATOM 1733 C C . MET A 1 217 ? -32.504 1.749 32.611 1.00 87.12 217 MET A C 1
ATOM 1735 O O . MET A 1 217 ? -32.387 1.912 33.822 1.00 87.12 217 MET A O 1
ATOM 1739 N N . GLY A 1 218 ? -33.054 2.684 31.826 1.00 85.31 218 GLY A N 1
ATOM 1740 C CA . GLY A 1 218 ? -33.504 3.989 32.322 1.00 85.31 218 GLY A CA 1
ATOM 1741 C C . GLY A 1 218 ? -32.366 4.909 32.782 1.00 85.31 218 GLY A C 1
ATOM 1742 O O . GLY A 1 218 ? -32.611 5.857 33.522 1.00 85.31 218 GLY A O 1
ATOM 1743 N N . VAL A 1 219 ? -31.129 4.637 32.357 1.00 84.88 219 VAL A N 1
ATOM 1744 C CA . VAL A 1 219 ? -29.936 5.414 32.712 1.00 84.88 219 VAL A CA 1
ATOM 1745 C C . VAL A 1 219 ? -29.739 6.546 31.710 1.00 84.88 219 VAL A C 1
ATOM 1747 O O . VAL A 1 219 ? -29.778 6.344 30.492 1.00 84.88 219 VAL A O 1
ATOM 1750 N N . ARG A 1 220 ? -29.491 7.748 32.227 1.00 82.38 220 ARG A N 1
ATOM 1751 C CA . ARG A 1 220 ? -29.198 8.938 31.435 1.00 82.38 220 ARG A CA 1
ATOM 1752 C C . ARG A 1 220 ? -27.692 9.087 31.247 1.00 82.38 220 ARG A C 1
ATOM 1754 O O . ARG A 1 220 ? -26.978 9.510 32.139 1.00 82.38 220 ARG A O 1
ATOM 1761 N N . LEU A 1 221 ? -27.188 8.762 30.059 1.00 80.06 221 LEU A N 1
ATOM 1762 C CA . LEU A 1 221 ? -25.749 8.883 29.784 1.00 80.06 221 LEU A CA 1
ATOM 1763 C C . LEU A 1 221 ? -25.229 10.329 29.848 1.00 80.06 221 LEU A C 1
ATOM 1765 O O . LEU A 1 221 ? -24.025 10.512 29.927 1.00 80.06 221 LEU A O 1
ATOM 1769 N N . ASP A 1 222 ? -26.110 11.334 29.809 1.00 79.62 222 ASP A N 1
ATOM 1770 C CA . ASP A 1 222 ? -25.766 12.757 29.892 1.00 79.62 222 ASP A CA 1
ATOM 1771 C C . ASP A 1 222 ? -25.696 13.301 31.328 1.00 79.62 222 ASP A C 1
ATOM 1773 O O . ASP A 1 222 ? -25.334 14.462 31.525 1.00 79.62 222 ASP A O 1
ATOM 1777 N N . ASP A 1 223 ? -26.040 12.493 32.334 1.00 85.31 223 ASP A N 1
ATOM 1778 C CA . ASP A 1 223 ? -25.982 12.917 33.727 1.00 85.31 223 ASP A CA 1
ATOM 1779 C C . ASP A 1 223 ? -24.557 12.784 34.308 1.00 85.31 223 ASP A C 1
ATOM 1781 O O . ASP A 1 223 ? -23.787 11.880 33.965 1.00 85.31 223 ASP A O 1
ATOM 1785 N N . ALA A 1 224 ? -24.189 13.715 35.194 1.00 80.44 224 ALA A N 1
ATOM 1786 C CA . ALA A 1 224 ? -22.842 13.791 35.757 1.00 80.44 224 ALA A CA 1
ATOM 1787 C C . ALA A 1 224 ? -22.483 12.575 36.632 1.00 80.44 224 ALA A C 1
ATOM 1789 O O . ALA A 1 224 ? -21.318 12.185 36.698 1.00 80.44 224 ALA A O 1
ATOM 1790 N N . GLU A 1 225 ? -23.464 11.957 37.291 1.00 81.81 225 GLU A N 1
ATOM 1791 C CA . GLU A 1 225 ? -23.245 10.812 38.177 1.00 81.81 225 GLU A CA 1
ATOM 1792 C C . GLU A 1 225 ? -22.943 9.538 37.369 1.00 81.81 225 GLU A C 1
ATOM 1794 O O . GLU A 1 225 ? -22.018 8.787 37.691 1.00 81.81 225 GLU A O 1
ATOM 1799 N N . SER A 1 226 ? -23.675 9.324 36.276 1.00 79.06 226 SER A N 1
ATOM 1800 C CA . SER A 1 226 ? -23.454 8.269 35.290 1.00 79.06 226 SER A CA 1
ATOM 1801 C C . SER A 1 226 ? -22.103 8.428 34.604 1.00 79.06 226 SER A C 1
ATOM 1803 O O . SER A 1 226 ? -21.370 7.446 34.477 1.00 79.06 226 SER A O 1
ATOM 1805 N N . HIS A 1 227 ? -21.725 9.655 34.233 1.00 81.56 227 HIS A N 1
ATOM 1806 C CA . HIS A 1 227 ? -20.406 9.938 33.666 1.00 81.56 227 HIS A CA 1
ATOM 1807 C C . HIS A 1 227 ? -19.269 9.536 34.617 1.00 81.56 227 HIS A C 1
ATOM 1809 O O . HIS A 1 227 ? -18.377 8.792 34.212 1.00 81.56 227 HIS A O 1
ATOM 1815 N N . VAL A 1 228 ? -19.335 9.938 35.892 1.00 84.56 228 VAL A N 1
ATOM 1816 C CA . VAL A 1 228 ? -18.321 9.579 36.903 1.00 84.56 228 VAL A CA 1
ATOM 1817 C C . VAL A 1 228 ? -18.239 8.061 37.106 1.00 84.56 228 VAL A C 1
ATOM 1819 O O . VAL A 1 228 ? -17.144 7.497 37.161 1.00 84.56 228 VAL A O 1
ATOM 1822 N N . LYS A 1 229 ? -19.384 7.367 37.179 1.00 83.94 229 LYS A N 1
ATOM 1823 C CA . LYS A 1 229 ? -19.425 5.900 37.331 1.00 83.94 229 LYS A CA 1
ATOM 1824 C C . LYS A 1 229 ? -18.814 5.174 36.132 1.00 83.94 229 LYS A C 1
ATOM 1826 O O . LYS A 1 229 ? -18.106 4.181 36.310 1.00 83.94 229 LYS A O 1
ATOM 1831 N N . LEU A 1 230 ? -19.082 5.649 34.918 1.00 83.19 230 LEU A N 1
ATOM 1832 C CA . LEU A 1 230 ? -18.534 5.049 33.707 1.00 83.19 230 LEU A CA 1
ATOM 1833 C C . LEU A 1 230 ? -17.032 5.320 33.567 1.00 83.19 230 LEU A C 1
ATOM 1835 O O . LEU A 1 230 ? -16.299 4.402 33.208 1.00 83.19 230 LEU A O 1
ATOM 1839 N N . GLU A 1 231 ? -16.552 6.516 33.916 1.00 84.50 231 GLU A N 1
ATOM 1840 C CA . GLU A 1 231 ? -15.113 6.810 33.942 1.00 84.50 231 GLU A CA 1
ATOM 1841 C C . GLU A 1 231 ? -14.360 5.924 34.939 1.00 84.50 231 GLU A C 1
ATOM 1843 O O . GLU A 1 231 ? -13.309 5.376 34.601 1.00 84.50 231 GLU A O 1
ATOM 1848 N N . ALA A 1 232 ? -14.925 5.685 36.126 1.00 84.94 232 ALA A N 1
ATOM 1849 C CA . ALA A 1 232 ? -14.355 4.735 37.080 1.00 84.94 232 ALA A CA 1
ATOM 1850 C C . ALA A 1 232 ? -14.244 3.317 36.481 1.00 84.94 232 ALA A C 1
ATOM 1852 O O . ALA A 1 232 ? -13.198 2.672 36.606 1.00 84.94 232 ALA A O 1
ATOM 1853 N N . ARG A 1 233 ? -15.272 2.853 35.749 1.00 83.81 233 ARG A N 1
ATOM 1854 C CA . ARG A 1 233 ? -15.218 1.558 35.045 1.00 83.81 233 ARG A CA 1
ATOM 1855 C C . ARG A 1 233 ? -14.206 1.527 33.901 1.00 83.81 233 ARG A C 1
ATOM 1857 O O . ARG A 1 233 ? -13.614 0.474 33.676 1.00 83.81 233 ARG A O 1
ATOM 1864 N N . LEU A 1 234 ? -13.964 2.633 33.194 1.00 85.25 234 LEU A N 1
ATOM 1865 C CA . LEU A 1 234 ? -12.917 2.696 32.162 1.00 85.25 234 LEU A CA 1
ATOM 1866 C C . LEU A 1 234 ? -11.530 2.420 32.744 1.00 85.25 234 LEU A C 1
ATOM 1868 O O . LEU A 1 234 ? -10.768 1.639 32.169 1.00 85.25 234 LEU A O 1
ATOM 1872 N N . VAL A 1 235 ? -11.233 3.021 33.900 1.00 86.44 235 VAL A N 1
ATOM 1873 C CA . VAL A 1 235 ? -9.956 2.842 34.603 1.00 86.44 235 VAL A CA 1
ATOM 1874 C C . VAL A 1 235 ? -9.780 1.392 35.053 1.00 86.44 235 VAL A C 1
ATOM 1876 O O . VAL A 1 235 ? -8.731 0.794 34.811 1.00 86.44 235 VAL A O 1
ATOM 1879 N N . GLU A 1 236 ? -10.810 0.784 35.643 1.00 86.25 236 GLU A N 1
ATOM 1880 C CA . GLU A 1 236 ? -10.757 -0.619 36.079 1.00 86.25 236 GLU A CA 1
ATOM 1881 C C . GLU A 1 236 ? -10.620 -1.604 34.912 1.00 86.25 236 GLU A C 1
ATOM 1883 O O . GLU A 1 236 ? -9.885 -2.588 35.013 1.00 86.25 236 GLU A O 1
ATOM 1888 N N . LEU A 1 237 ? -11.279 -1.325 33.783 1.00 84.12 237 LEU A N 1
ATOM 1889 C CA . LEU A 1 237 ? -11.145 -2.099 32.545 1.00 84.12 237 LEU A CA 1
ATOM 1890 C C . LEU A 1 237 ? -9.821 -1.832 31.811 1.00 84.12 237 LEU A C 1
ATOM 1892 O O . LEU A 1 237 ? -9.564 -2.460 30.783 1.00 84.12 237 LEU A O 1
ATOM 1896 N N . LYS A 1 238 ? -8.970 -0.939 32.339 1.00 88.62 238 LYS A N 1
ATOM 1897 C CA . LYS A 1 238 ? -7.678 -0.537 31.760 1.00 88.62 238 LYS A CA 1
ATOM 1898 C C . LYS A 1 238 ? -7.813 -0.007 30.329 1.00 88.62 238 LYS A C 1
ATOM 1900 O O . LYS A 1 238 ? -6.948 -0.237 29.484 1.00 88.62 238 LYS A O 1
ATOM 1905 N N . LEU A 1 239 ? -8.910 0.692 30.050 1.00 86.25 239 LEU A N 1
ATOM 1906 C CA . LEU A 1 239 ? -9.166 1.313 28.756 1.00 86.25 239 LEU A CA 1
ATOM 1907 C C . LEU A 1 239 ? -8.628 2.742 28.762 1.00 86.25 239 LEU A C 1
ATOM 1909 O O . LEU A 1 239 ? -8.903 3.517 29.672 1.00 86.25 239 LEU A O 1
ATOM 1913 N N . ALA A 1 240 ? -7.862 3.092 27.729 1.00 83.75 240 ALA A N 1
ATOM 1914 C CA . ALA A 1 240 ? -7.177 4.381 27.669 1.00 83.75 240 ALA A CA 1
ATOM 1915 C C . ALA A 1 240 ? -8.135 5.575 27.517 1.00 83.75 240 ALA A C 1
ATOM 1917 O O . ALA A 1 240 ? -7.839 6.664 27.995 1.00 83.75 240 ALA A O 1
ATOM 1918 N N . ASN A 1 241 ? -9.254 5.392 26.811 1.00 86.50 241 ASN A N 1
ATOM 1919 C CA . ASN A 1 241 ? -10.232 6.443 26.542 1.00 86.50 241 ASN A CA 1
ATOM 1920 C C . ASN A 1 241 ? -11.597 5.857 26.134 1.00 86.50 241 ASN A C 1
ATOM 1922 O O . ASN A 1 241 ? -11.758 4.647 25.950 1.00 86.50 241 ASN A O 1
ATOM 1926 N N . TRP A 1 242 ? -12.574 6.744 25.948 1.00 83.62 242 TRP A N 1
ATOM 1927 C CA . TRP A 1 242 ? -13.922 6.401 25.497 1.00 83.62 242 TRP A CA 1
ATOM 1928 C C . TRP A 1 242 ? -13.961 5.712 24.131 1.00 83.62 242 TRP A C 1
ATOM 1930 O O . TRP A 1 242 ? -14.739 4.783 23.946 1.00 83.62 242 TRP A O 1
ATOM 1940 N N . GLU A 1 243 ? -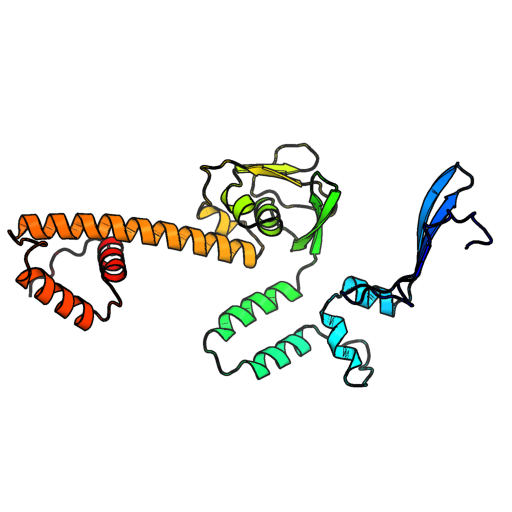13.096 6.089 23.186 1.00 85.50 243 GLU A N 1
ATOM 1941 C CA . GLU A 1 243 ? -13.011 5.396 21.893 1.00 85.50 243 GLU A CA 1
ATOM 1942 C C . GLU A 1 243 ? -12.577 3.938 22.050 1.00 85.50 243 GLU A C 1
ATOM 1944 O O . GLU A 1 243 ? -13.145 3.055 21.413 1.00 85.50 243 GLU A O 1
ATOM 1949 N N . ALA A 1 244 ? -11.609 3.657 22.924 1.00 84.25 244 ALA A N 1
ATOM 1950 C CA . ALA A 1 244 ? -11.193 2.295 23.237 1.00 84.25 244 ALA A CA 1
ATOM 1951 C C . ALA A 1 244 ? -12.339 1.496 23.878 1.00 84.25 244 ALA A C 1
ATOM 1953 O O . ALA A 1 244 ? -12.492 0.308 23.595 1.00 84.25 244 ALA A O 1
ATOM 1954 N N . ALA A 1 245 ? -13.175 2.151 24.685 1.00 84.75 245 ALA A N 1
ATOM 1955 C CA . ALA A 1 245 ? -14.362 1.544 25.275 1.00 84.75 245 ALA A CA 1
ATOM 1956 C C . ALA A 1 245 ? -15.435 1.219 24.240 1.00 84.75 245 ALA A C 1
ATOM 1958 O O . ALA A 1 245 ? -15.928 0.092 24.201 1.00 84.75 245 ALA A O 1
ATOM 1959 N N . TYR A 1 246 ? -15.753 2.168 23.360 1.00 87.50 246 TYR A N 1
ATOM 1960 C CA . TYR A 1 246 ? -16.695 1.940 22.271 1.00 87.50 246 TYR A CA 1
ATOM 1961 C C . TYR A 1 246 ? -16.190 0.847 21.329 1.00 87.50 246 TYR A C 1
ATOM 1963 O O . TYR A 1 246 ? -16.934 -0.080 21.025 1.00 87.50 246 TYR A O 1
ATOM 1971 N N . ALA A 1 247 ? -14.911 0.874 20.949 1.00 86.06 247 ALA A N 1
ATOM 1972 C CA . ALA A 1 247 ? -14.308 -0.195 20.162 1.00 86.06 247 ALA A CA 1
ATOM 1973 C C . ALA A 1 247 ? -14.462 -1.560 20.861 1.00 86.06 247 ALA A C 1
ATOM 1975 O O . ALA A 1 247 ? -14.919 -2.517 20.240 1.00 86.06 247 ALA A O 1
ATOM 1976 N N . ALA A 1 248 ? -14.159 -1.655 22.160 1.00 84.69 248 ALA A N 1
ATOM 1977 C CA . ALA A 1 248 ? -14.288 -2.899 22.922 1.00 84.69 248 ALA A CA 1
ATOM 1978 C C . ALA A 1 248 ? -15.737 -3.420 22.995 1.00 84.69 248 ALA A C 1
ATOM 1980 O O . ALA A 1 248 ? -15.961 -4.631 22.924 1.00 84.69 248 ALA A O 1
ATOM 1981 N N . LEU A 1 249 ? -16.723 -2.525 23.104 1.00 83.50 249 LEU A N 1
ATOM 1982 C CA . LEU A 1 249 ? -18.149 -2.868 23.102 1.00 83.50 249 LEU A CA 1
ATOM 1983 C C . LEU A 1 249 ? -18.655 -3.301 21.718 1.00 83.50 249 LEU A C 1
ATOM 1985 O O . LEU A 1 249 ? -19.513 -4.185 21.635 1.00 83.50 249 LEU A O 1
ATOM 1989 N N . GLY A 1 250 ? -18.122 -2.702 20.649 1.00 79.38 250 GLY A N 1
ATOM 1990 C CA . GLY A 1 250 ? -18.447 -3.044 19.263 1.00 79.38 250 GLY A CA 1
ATOM 1991 C C . GLY A 1 250 ? -17.812 -4.351 18.786 1.00 79.38 250 GLY A C 1
ATOM 1992 O O . GLY A 1 250 ? -18.440 -5.096 18.043 1.00 79.38 250 GLY A O 1
ATOM 1993 N N . PHE A 1 251 ? -16.600 -4.682 19.249 1.00 73.12 251 PHE A N 1
ATOM 1994 C CA . PHE A 1 251 ? -15.912 -5.923 18.866 1.00 73.12 251 PHE A CA 1
ATOM 1995 C C . PHE A 1 251 ? -16.459 -7.186 19.548 1.00 73.12 251 PHE A C 1
ATOM 1997 O O . PHE A 1 251 ? -16.195 -8.287 19.063 1.00 73.12 251 PHE A O 1
ATOM 2004 N N . ARG A 1 252 ? -17.194 -7.084 20.667 1.00 60.19 252 ARG A N 1
ATOM 2005 C CA . ARG A 1 252 ? -17.689 -8.274 21.382 1.00 60.19 252 ARG A CA 1
ATOM 2006 C C . ARG A 1 252 ? -18.830 -8.960 20.612 1.00 60.19 252 ARG A C 1
ATOM 2008 O O . ARG A 1 252 ? -19.924 -8.387 20.552 1.00 60.19 252 ARG A O 1
ATOM 2015 N N . PRO A 1 253 ? -18.656 -10.220 20.147 1.00 44.22 253 PRO A N 1
ATOM 2016 C CA . PRO A 1 253 ? -19.795 -11.048 19.771 1.00 44.22 253 PRO A CA 1
ATOM 2017 C C . PRO A 1 253 ? -20.680 -11.210 21.009 1.00 44.22 253 PRO A C 1
ATOM 2019 O O . PRO A 1 253 ? -20.167 -11.292 22.125 1.00 44.22 253 PRO A O 1
ATOM 2022 N N . HIS A 1 254 ? -22.000 -11.205 20.833 1.00 40.66 254 HIS A N 1
ATOM 2023 C CA . HIS A 1 254 ? -22.976 -11.339 21.915 1.00 40.66 254 HIS A CA 1
ATOM 2024 C C . HIS A 1 254 ? -22.610 -12.454 22.916 1.00 40.66 254 HIS A C 1
ATOM 2026 O O . HIS A 1 254 ? -22.908 -13.628 22.717 1.00 40.66 254 HIS A O 1
ATOM 2032 N N . HIS A 1 255 ? -22.043 -12.070 24.053 1.00 37.47 255 HIS A N 1
ATOM 2033 C CA . HIS A 1 255 ? -22.298 -12.750 25.309 1.00 37.47 255 HIS A CA 1
ATOM 2034 C C . HIS A 1 255 ? -23.264 -11.846 26.054 1.00 37.47 255 HIS A C 1
ATOM 2036 O O . HIS A 1 255 ? -22.917 -10.734 26.453 1.00 37.47 255 HIS A O 1
ATOM 2042 N N . GLY A 1 256 ? -24.524 -12.288 26.097 1.00 33.75 256 GLY A N 1
ATOM 2043 C CA . GLY A 1 256 ? -25.543 -11.689 26.946 1.00 33.75 256 GLY A CA 1
ATOM 2044 C C . GLY A 1 256 ? -25.081 -11.658 28.406 1.00 33.75 256 GLY A C 1
ATOM 2045 O O . GLY A 1 256 ? -24.078 -12.294 28.743 1.00 33.75 256 GLY A O 1
ATOM 2046 N N . PRO A 1 257 ? -25.778 -10.900 29.263 1.00 38.16 257 PRO A N 1
ATOM 2047 C CA . PRO A 1 257 ? -25.379 -10.716 30.650 1.00 38.16 257 PRO A CA 1
ATOM 2048 C C . PRO A 1 257 ? -25.186 -12.079 31.320 1.00 38.16 257 PRO A C 1
ATOM 2050 O O . PRO A 1 257 ? -26.135 -12.847 31.470 1.00 38.16 257 PRO A O 1
ATOM 2053 N N . GLN A 1 258 ? -23.943 -12.389 31.697 1.00 31.75 258 GLN A N 1
ATOM 2054 C CA . GLN A 1 258 ? -23.693 -13.433 32.679 1.00 31.75 258 GLN A CA 1
ATOM 2055 C C . GLN A 1 258 ? -24.200 -12.887 34.008 1.00 31.75 258 GLN A C 1
ATOM 2057 O O . GLN A 1 258 ? -23.588 -12.006 34.608 1.00 31.75 258 GLN A O 1
ATOM 2062 N N . ALA A 1 259 ? -25.377 -13.367 34.394 1.00 30.88 259 ALA A N 1
ATOM 2063 C CA . ALA A 1 259 ? -25.888 -13.235 35.739 1.00 30.88 259 ALA A CA 1
ATOM 2064 C C . ALA A 1 259 ? -24.975 -14.029 36.684 1.00 30.88 259 ALA A C 1
ATOM 2066 O O . ALA A 1 259 ? -24.828 -15.241 36.520 1.00 30.88 259 ALA A O 1
ATOM 2067 N N . HIS A 1 260 ? -24.393 -13.335 37.656 1.00 31.17 260 HIS A N 1
ATOM 2068 C CA . HIS A 1 260 ? -23.957 -13.889 38.930 1.00 31.17 260 HIS A CA 1
ATOM 2069 C C . HIS A 1 260 ? -24.364 -12.917 40.031 1.00 31.17 260 HIS A C 1
ATOM 2071 O O . HIS A 1 260 ? -24.192 -11.695 39.815 1.00 31.17 260 HIS A O 1
#